Protein AF-0000000086219298 (afdb_homodimer)

Structure (mmCIF, N/CA/C/O backbone):
data_AF-0000000086219298-model_v1
#
loop_
_entity.id
_entity.type
_entity.pdbx_description
1 polymer 'Uncharacterized protein LOC107024939'
#
loop_
_atom_site.group_PDB
_atom_site.id
_atom_site.type_symbol
_atom_site.label_atom_id
_atom_site.label_alt_id
_atom_site.label_comp_id
_atom_site.label_asym_id
_atom_site.label_entity_id
_atom_site.label_seq_id
_atom_site.pdbx_PDB_ins_code
_atom_site.Cartn_x
_atom_site.Cartn_y
_atom_site.Cartn_z
_atom_site.occupancy
_atom_site.B_iso_or_equiv
_atom_site.auth_seq_id
_atom_site.auth_comp_id
_atom_site.auth_asym_id
_atom_site.auth_atom_id
_atom_site.pdbx_PDB_model_num
ATOM 1 N N . MET A 1 1 ? 6.594 -38.25 -7.852 1 28.11 1 MET A N 1
ATOM 2 C CA . MET A 1 1 ? 6.137 -36.906 -7.461 1 28.11 1 MET A CA 1
ATOM 3 C C . MET A 1 1 ? 7.289 -35.906 -7.484 1 28.11 1 MET A C 1
ATOM 5 O O . MET A 1 1 ? 8.047 -35.812 -6.52 1 28.11 1 MET A O 1
ATOM 9 N N . SER A 1 2 ? 8.055 -35.75 -8.641 1 37.94 2 SER A N 1
ATOM 10 C CA . SER A 1 2 ? 9.273 -35.062 -9.062 1 37.94 2 SER A CA 1
ATOM 11 C C . SER A 1 2 ? 9.156 -33.531 -8.852 1 37.94 2 SER A C 1
ATOM 13 O O . SER A 1 2 ? 8.219 -32.906 -9.344 1 37.94 2 SER A O 1
ATOM 15 N N . ARG A 1 3 ? 9.492 -33.031 -7.746 1 35.94 3 ARG A N 1
ATOM 16 C CA . ARG A 1 3 ? 9.703 -31.656 -7.344 1 35.94 3 ARG A CA 1
ATOM 17 C C . ARG A 1 3 ? 10.539 -30.906 -8.375 1 35.94 3 ARG A C 1
ATOM 19 O O . ARG A 1 3 ? 11.75 -31.141 -8.492 1 35.94 3 ARG A O 1
ATOM 26 N N . ASP A 1 4 ? 10.047 -30.719 -9.578 1 37 4 ASP A N 1
ATOM 27 C CA . ASP A 1 4 ? 10.75 -29.922 -10.578 1 37 4 ASP A CA 1
ATO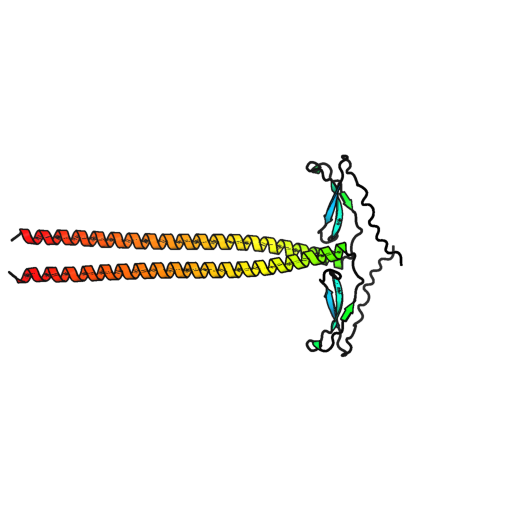M 28 C C . ASP A 1 4 ? 11.195 -28.578 -10.008 1 37 4 ASP A C 1
ATOM 30 O O . ASP A 1 4 ? 10.414 -27.641 -9.945 1 37 4 ASP A O 1
ATOM 34 N N . SER A 1 5 ? 11.734 -28.578 -8.859 1 41.41 5 SER A N 1
ATOM 35 C CA . SER A 1 5 ? 12.578 -27.438 -8.477 1 41.41 5 SER A CA 1
ATOM 36 C C . SER A 1 5 ? 13.484 -27.016 -9.617 1 41.41 5 SER A C 1
ATOM 38 O O . SER A 1 5 ? 14.656 -27.406 -9.672 1 41.41 5 SER A O 1
ATOM 40 N N . THR A 1 6 ? 13.109 -27.047 -10.844 1 38.56 6 THR A N 1
ATOM 41 C CA . THR A 1 6 ? 13.945 -26.484 -11.898 1 38.56 6 THR A CA 1
ATOM 42 C C . THR A 1 6 ? 14.469 -25.109 -11.484 1 38.56 6 THR A C 1
ATOM 44 O O . THR A 1 6 ? 13.711 -24.125 -11.453 1 38.56 6 THR A O 1
ATOM 47 N N . VAL A 1 7 ? 15.07 -24.906 -10.344 1 43.34 7 VAL A N 1
ATOM 48 C CA . VAL A 1 7 ? 16.016 -23.797 -10.406 1 43.34 7 VAL A CA 1
ATOM 49 C C . VAL A 1 7 ? 16.625 -23.703 -11.805 1 43.34 7 VAL A C 1
ATOM 51 O O . VAL A 1 7 ? 17.469 -24.516 -12.172 1 43.34 7 VAL A O 1
ATOM 54 N N . SER A 1 8 ? 15.844 -23.719 -12.859 1 46.12 8 SER A N 1
ATOM 55 C CA . SER A 1 8 ? 16.406 -23.469 -14.18 1 46.12 8 SER A CA 1
ATOM 56 C C . SER A 1 8 ? 17.625 -22.562 -14.086 1 46.12 8 SER A C 1
ATOM 58 O O . SER A 1 8 ? 17.594 -21.516 -13.422 1 46.12 8 SER A O 1
ATOM 60 N N . SER A 1 9 ? 18.766 -23.047 -13.891 1 51.84 9 SER A N 1
ATOM 61 C CA . SER A 1 9 ? 19.969 -22.297 -14.195 1 51.84 9 SER A CA 1
ATOM 62 C C . SER A 1 9 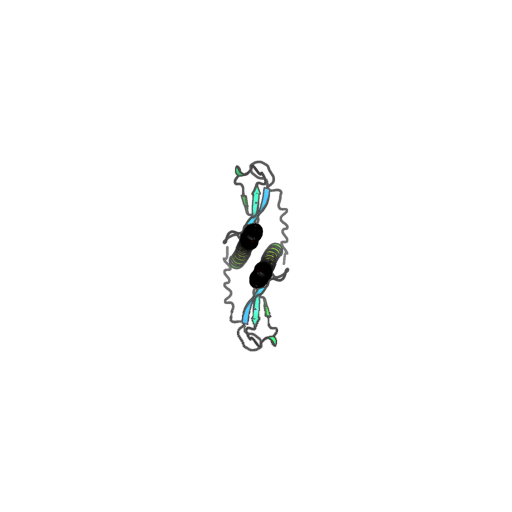? 19.672 -21.094 -15.086 1 51.84 9 SER A C 1
ATOM 64 O O . SER A 1 9 ? 19.375 -21.266 -16.281 1 51.84 9 SER A O 1
ATOM 66 N N . LEU A 1 10 ? 18.828 -20.156 -14.578 1 57.19 10 LEU A N 1
ATOM 67 C CA . LEU A 1 10 ? 18.656 -18.953 -15.367 1 57.19 10 LEU A CA 1
ATOM 68 C C . LEU A 1 10 ? 19.938 -18.594 -16.109 1 57.19 10 LEU A C 1
ATOM 70 O O . LEU A 1 10 ? 20.922 -18.172 -15.5 1 57.19 10 LEU A O 1
ATOM 74 N N . SER A 1 11 ? 20.312 -19.531 -16.953 1 61.91 11 SER A N 1
ATOM 75 C CA . SER A 1 11 ? 21.422 -19.234 -17.844 1 61.91 11 SER A CA 1
ATOM 76 C C . SER A 1 11 ? 21.484 -17.734 -18.156 1 61.91 11 SER A C 1
ATOM 78 O O . SER A 1 11 ? 20.469 -17.047 -18.125 1 61.91 11 SER A O 1
ATOM 80 N N . MET A 1 12 ? 22.672 -17.219 -18.031 1 76.81 12 MET A N 1
ATOM 81 C CA . MET A 1 12 ? 22.969 -15.828 -18.344 1 76.81 12 MET A CA 1
ATOM 82 C C . MET A 1 12 ? 22.438 -15.461 -19.719 1 76.81 12 MET A C 1
ATOM 84 O O . MET A 1 12 ? 23.125 -15.625 -20.734 1 76.81 12 MET A O 1
ATOM 88 N N . VAL A 1 13 ? 21.125 -15.227 -19.812 1 85.75 13 VAL A N 1
ATOM 89 C CA . VAL A 1 13 ? 20.531 -14.766 -21.062 1 85.75 13 VAL A CA 1
ATOM 90 C C . VAL A 1 13 ? 21.094 -13.398 -21.438 1 85.75 13 VAL A C 1
ATOM 92 O O . VAL A 1 13 ? 21.172 -12.5 -20.594 1 85.75 13 VAL A O 1
ATOM 95 N N . LYS A 1 14 ? 21.641 -13.438 -22.609 1 86.88 14 LYS A N 1
ATOM 96 C CA . LYS A 1 14 ? 22.234 -12.188 -23.062 1 86.88 14 LYS A CA 1
ATOM 97 C C . LYS A 1 14 ? 21.312 -11.469 -24.047 1 86.88 14 LYS A C 1
ATOM 99 O O . LYS A 1 14 ? 20.594 -12.109 -24.812 1 86.88 14 LYS A O 1
ATOM 104 N N . CYS A 1 15 ? 21.312 -10.125 -23.953 1 88.25 15 CYS A N 1
ATOM 105 C CA . CYS A 1 15 ? 20.656 -9.289 -24.953 1 88.25 15 CYS A CA 1
ATOM 106 C C . CYS A 1 15 ? 21.391 -9.359 -26.297 1 88.25 15 CYS A C 1
ATOM 108 O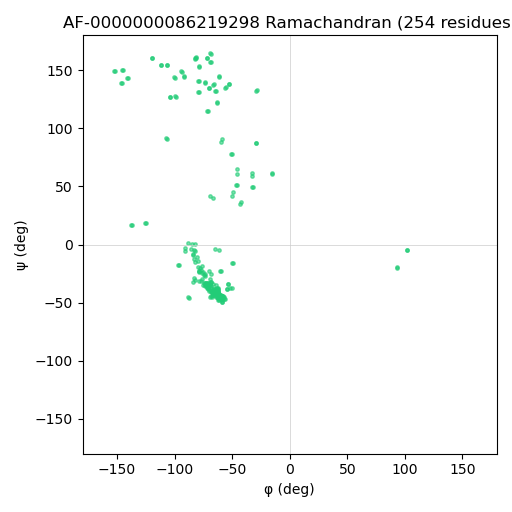 O . CYS A 1 15 ? 22.5 -9.891 -26.375 1 88.25 15 CYS A O 1
ATOM 110 N N . GLN A 1 16 ? 20.656 -8.898 -27.328 1 84.25 16 GLN A N 1
ATOM 111 C CA . GLN A 1 16 ? 21.25 -8.859 -28.656 1 84.25 16 GLN A CA 1
ATOM 112 C C . GLN A 1 16 ? 22.5 -7.973 -28.672 1 84.25 16 GLN A C 1
ATOM 114 O O . GLN A 1 16 ? 23.375 -8.148 -29.5 1 84.25 16 GLN A O 1
ATOM 119 N N . CYS A 1 17 ? 22.547 -7.105 -27.75 1 85.19 17 CYS A N 1
ATOM 120 C CA . CYS A 1 17 ? 23.688 -6.195 -27.703 1 85.19 17 CYS A CA 1
ATOM 121 C C . CYS A 1 17 ? 24.875 -6.836 -26.984 1 85.19 17 CYS A C 1
ATOM 123 O O . CYS A 1 17 ? 25.953 -6.25 -26.922 1 85.19 17 CYS A O 1
ATOM 125 N N . GLY A 1 18 ? 24.688 -7.973 -26.375 1 85.12 18 GLY A N 1
ATOM 126 C CA . GLY A 1 18 ? 25.781 -8.727 -25.766 1 85.12 18 GLY A CA 1
ATOM 127 C C . GLY A 1 18 ? 25.828 -8.57 -24.25 1 85.12 18 GLY A C 1
ATOM 128 O O . GLY A 1 18 ? 26.578 -9.266 -23.578 1 85.12 18 GLY A O 1
ATOM 129 N N . ILE A 1 19 ? 25.016 -7.785 -23.797 1 85.06 19 ILE A N 1
ATOM 130 C CA . ILE A 1 19 ? 25.016 -7.535 -22.359 1 85.06 19 ILE A CA 1
ATOM 131 C C . ILE A 1 19 ? 24.047 -8.492 -21.656 1 85.06 19 ILE A C 1
ATOM 133 O O . ILE A 1 19 ? 23 -8.844 -22.219 1 85.06 19 ILE A O 1
ATOM 137 N N . VAL A 1 20 ? 24.438 -8.883 -20.484 1 88 20 VAL A N 1
ATOM 138 C CA . VAL A 1 20 ? 23.641 -9.812 -19.703 1 88 20 VAL A CA 1
ATOM 139 C C . VAL A 1 20 ? 22.312 -9.148 -19.312 1 88 20 VAL A C 1
ATOM 141 O O . VAL A 1 20 ? 22.297 -7.98 -18.922 1 88 20 VAL A O 1
ATOM 144 N N . THR A 1 21 ? 21.266 -9.898 -19.406 1 90.06 21 THR A N 1
ATOM 145 C CA . THR A 1 21 ? 19.938 -9.383 -19.062 1 90.06 21 THR A CA 1
ATOM 146 C C . THR A 1 21 ? 19.703 -9.453 -17.562 1 90.06 21 THR A C 1
ATOM 148 O O . THR A 1 21 ? 20.438 -10.117 -16.828 1 90.06 21 THR A O 1
ATOM 151 N N . ARG A 1 22 ? 18.75 -8.672 -17.125 1 91.38 22 ARG A N 1
ATOM 152 C CA . ARG A 1 22 ? 18.25 -8.727 -15.758 1 91.38 22 ARG A CA 1
ATOM 153 C C . ARG A 1 22 ? 16.812 -9.266 -15.727 1 91.38 22 ARG A C 1
ATOM 155 O O . ARG A 1 22 ? 16.094 -9.203 -16.719 1 91.38 22 ARG A O 1
ATOM 162 N N . ILE A 1 23 ? 16.484 -9.859 -14.539 1 93.38 23 ILE A N 1
ATOM 163 C CA . ILE A 1 23 ? 15.156 -10.422 -14.383 1 93.38 23 ILE A CA 1
ATOM 164 C C . ILE A 1 23 ? 14.266 -9.43 -13.625 1 93.38 23 ILE A C 1
ATOM 166 O O . ILE A 1 23 ? 14.656 -8.922 -12.57 1 93.38 23 ILE A O 1
ATOM 170 N N . PHE A 1 24 ? 13.094 -9.156 -14.273 1 94.69 24 PHE A N 1
ATOM 171 C CA . PHE A 1 24 ? 12.094 -8.281 -13.664 1 94.69 24 PHE A CA 1
ATOM 172 C C . PHE A 1 24 ? 10.781 -9.023 -13.469 1 94.69 24 PHE A C 1
ATOM 174 O O . PHE A 1 24 ? 10.57 -10.102 -14.031 1 94.69 24 PHE A O 1
ATOM 181 N N . THR A 1 25 ? 10.008 -8.398 -12.547 1 97.75 25 THR A N 1
ATOM 182 C CA . THR A 1 25 ? 8.664 -8.914 -12.336 1 97.75 25 THR A CA 1
ATOM 183 C C . THR A 1 25 ? 7.629 -8.008 -13 1 97.75 25 THR A C 1
ATOM 185 O O . THR A 1 25 ? 7.668 -6.785 -12.844 1 97.75 25 THR A O 1
ATOM 188 N N . ALA A 1 26 ? 6.785 -8.555 -13.805 1 98.12 26 ALA A N 1
ATOM 189 C CA . ALA A 1 26 ? 5.703 -7.801 -14.438 1 98.12 26 ALA A CA 1
ATOM 190 C C . ALA A 1 26 ? 4.543 -7.59 -13.461 1 98.12 26 ALA A C 1
ATOM 192 O O . ALA A 1 26 ? 4.293 -8.43 -12.594 1 98.12 26 ALA A O 1
ATOM 193 N N . PHE A 1 27 ? 3.744 -6.457 -13.695 1 98.5 27 PHE A N 1
ATOM 194 C CA . PHE A 1 27 ? 2.617 -6.176 -12.812 1 98.5 27 PHE A CA 1
ATOM 195 C C . PHE A 1 27 ? 1.401 -5.73 -13.617 1 98.5 27 PHE A C 1
ATOM 197 O O . PHE A 1 27 ? 0.462 -5.156 -13.062 1 98.5 27 PHE A O 1
ATOM 204 N N . THR A 1 28 ? 1.43 -5.992 -14.93 1 97.69 28 THR A N 1
ATOM 205 C CA . THR A 1 28 ? 0.24 -5.723 -15.734 1 97.69 28 THR A CA 1
ATOM 206 C C . THR A 1 28 ? -0.889 -6.684 -15.367 1 97.69 28 THR A C 1
ATOM 208 O O . THR A 1 28 ? -0.642 -7.762 -14.82 1 97.69 28 THR A O 1
ATOM 211 N N . PRO A 1 29 ? -2.109 -6.359 -15.609 1 96.31 29 PRO A N 1
ATOM 212 C CA . PRO A 1 29 ? -3.258 -7.152 -15.156 1 96.31 29 PRO A CA 1
ATOM 213 C C . PRO A 1 29 ? -3.162 -8.617 -15.578 1 96.31 29 PRO A C 1
ATOM 215 O O . PRO A 1 29 ? -3.473 -9.508 -14.789 1 96.31 29 PRO A O 1
ATOM 218 N N . THR A 1 30 ? -2.604 -8.906 -16.719 1 95.88 30 THR A N 1
ATOM 219 C CA . THR A 1 30 ? -2.619 -10.258 -17.25 1 95.88 30 THR A CA 1
ATOM 220 C C . THR A 1 30 ? -1.323 -10.992 -16.906 1 95.88 30 THR A C 1
ATOM 222 O O . THR A 1 30 ? -1.274 -12.227 -16.938 1 95.88 30 THR A O 1
ATOM 225 N N . ASN A 1 31 ? -0.286 -10.227 -16.531 1 97.94 31 ASN A N 1
ATOM 226 C CA . ASN A 1 31 ? 1.017 -10.867 -16.375 1 97.94 31 ASN A CA 1
ATOM 227 C C . ASN A 1 31 ? 1.608 -10.609 -15 1 97.94 31 ASN A C 1
ATOM 229 O O . ASN A 1 31 ? 2.805 -10.812 -14.781 1 97.94 31 ASN A O 1
ATOM 233 N N . ALA A 1 32 ? 0.811 -10.227 -14.086 1 98.69 32 ALA A N 1
ATOM 234 C CA . ALA A 1 32 ? 1.336 -9.844 -12.781 1 98.69 32 ALA A CA 1
ATOM 235 C C . ALA A 1 32 ? 1.991 -11.039 -12.086 1 98.69 32 ALA A C 1
ATOM 237 O O . ALA A 1 32 ? 1.41 -12.125 -12.016 1 98.69 32 ALA A O 1
ATOM 238 N N . GLY A 1 33 ? 3.146 -10.742 -11.609 1 98.25 33 GLY A N 1
ATOM 239 C CA . GLY A 1 33 ? 3.904 -11.766 -10.906 1 98.25 33 GLY A CA 1
ATOM 240 C C . GLY A 1 33 ? 4.867 -12.516 -11.805 1 98.25 33 GLY A C 1
ATOM 241 O O . GLY A 1 33 ? 5.777 -13.195 -11.328 1 98.25 33 GLY A O 1
ATOM 242 N N . ARG A 1 34 ? 4.668 -12.492 -13.109 1 97.5 34 ARG A N 1
ATOM 243 C CA . ARG A 1 34 ? 5.512 -13.195 -14.062 1 97.5 34 ARG A CA 1
ATOM 244 C C . ARG A 1 34 ? 6.863 -12.508 -14.219 1 97.5 34 ARG A C 1
ATOM 246 O O . ARG A 1 34 ? 6.934 -11.281 -14.297 1 97.5 34 ARG A O 1
ATOM 253 N N . ARG A 1 35 ? 7.863 -13.375 -14.297 1 96.81 35 ARG A N 1
ATOM 254 C CA . ARG A 1 35 ? 9.195 -12.812 -14.477 1 96.81 35 ARG A CA 1
ATOM 255 C C . ARG A 1 35 ? 9.57 -12.75 -15.953 1 96.81 35 ARG A C 1
ATOM 257 O O . ARG A 1 35 ? 9.117 -13.578 -16.75 1 96.81 35 ARG A O 1
ATOM 264 N N . PHE A 1 36 ? 10.383 -11.719 -16.266 1 95.5 36 PHE A N 1
ATOM 265 C CA . PHE A 1 36 ? 10.891 -11.586 -17.625 1 95.5 36 PHE A CA 1
ATOM 266 C C . PHE A 1 36 ? 12.312 -11.023 -17.625 1 95.5 36 PHE A C 1
ATOM 268 O O . PHE A 1 36 ? 12.703 -10.32 -16.688 1 95.5 36 PHE A O 1
ATOM 275 N N . TYR A 1 37 ? 13.078 -11.383 -18.594 1 93.44 37 TYR A N 1
ATOM 276 C CA . TYR A 1 37 ? 14.398 -10.805 -18.844 1 93.44 37 TYR A CA 1
ATOM 277 C C . TYR A 1 37 ? 14.273 -9.453 -19.547 1 93.44 37 TYR A C 1
ATOM 279 O O . TYR A 1 37 ? 13.438 -9.281 -20.438 1 93.44 37 TYR A O 1
ATOM 287 N N . LYS A 1 38 ? 15.133 -8.594 -19.094 1 91.31 38 LYS A N 1
ATOM 288 C CA . LYS A 1 38 ? 15.266 -7.32 -19.797 1 91.31 38 LYS A CA 1
ATOM 289 C C . LYS A 1 38 ? 16.719 -6.883 -19.859 1 91.31 38 LYS A C 1
ATOM 291 O O . LYS A 1 38 ? 17.5 -7.152 -18.938 1 91.31 38 LYS A O 1
ATOM 296 N N . CYS A 1 39 ? 16.953 -6.305 -20.984 1 88.38 39 CYS A N 1
ATOM 297 C CA . CYS A 1 39 ? 18.312 -5.797 -21.156 1 88.38 39 CYS A CA 1
ATOM 298 C C . CYS A 1 39 ? 18.688 -4.84 -20.031 1 88.38 39 CYS A C 1
ATOM 300 O O . CYS A 1 39 ? 17.906 -3.971 -19.656 1 88.38 39 CYS A O 1
ATOM 302 N N . ALA A 1 40 ? 19.953 -5.066 -19.516 1 81.25 40 ALA A N 1
ATOM 303 C CA . ALA A 1 40 ? 20.406 -4.297 -18.375 1 81.25 40 ALA A CA 1
ATOM 304 C C . ALA A 1 40 ? 21.125 -3.023 -18.812 1 81.25 40 ALA A C 1
ATOM 306 O O . ALA A 1 40 ? 21.547 -2.213 -17.969 1 81.25 40 ALA A O 1
ATOM 307 N N . ASN A 1 41 ? 21.266 -2.879 -20.016 1 78.19 41 ASN A N 1
ATOM 308 C CA . ASN A 1 41 ? 22.016 -1.725 -20.516 1 78.19 41 ASN A CA 1
ATOM 309 C C . ASN A 1 41 ? 21.219 -0.431 -20.328 1 78.19 41 ASN A C 1
ATOM 311 O O . ASN A 1 41 ? 20.109 -0.295 -20.844 1 78.19 41 ASN A O 1
ATOM 315 N N . PRO A 1 42 ? 21.75 0.453 -19.469 1 73.75 42 PRO A N 1
ATOM 316 C CA . PRO A 1 42 ? 21.031 1.718 -19.328 1 73.75 42 PRO A CA 1
ATOM 317 C C . PRO A 1 42 ? 20.719 2.389 -20.656 1 73.75 42 PRO A C 1
ATOM 319 O O . PRO A 1 42 ? 19.734 3.104 -20.797 1 73.75 42 PRO A O 1
ATOM 322 N N . ASN A 1 43 ? 21.578 2.301 -21.516 1 69.38 43 ASN A N 1
ATOM 323 C CA . ASN A 1 43 ? 21.375 2.803 -22.875 1 69.38 43 ASN A CA 1
ATOM 324 C C . ASN A 1 43 ? 20.609 1.798 -23.734 1 69.38 43 ASN A C 1
ATOM 326 O O . ASN A 1 43 ? 20.453 2.004 -24.938 1 69.38 43 ASN A O 1
ATOM 330 N N . GLY A 1 44 ? 20.375 0.687 -23.188 1 58.91 44 GLY A N 1
ATOM 331 C CA . GLY A 1 44 ? 19.719 -0.434 -23.859 1 58.91 44 GLY A CA 1
ATOM 332 C C . GLY A 1 44 ? 18.312 -0.125 -24.312 1 58.91 44 GLY A C 1
ATOM 333 O O . GLY A 1 44 ? 17.641 -0.978 -24.891 1 58.91 44 GLY A O 1
ATOM 334 N N . TYR A 1 45 ? 17.953 1.088 -23.906 1 64.06 45 TYR A N 1
ATOM 335 C CA . TYR A 1 45 ? 16.641 1.476 -24.422 1 64.06 45 TYR A CA 1
ATOM 336 C C . TYR A 1 45 ? 16.547 1.267 -25.922 1 64.06 45 TYR A C 1
ATOM 338 O O . TYR A 1 45 ? 15.461 1.016 -26.453 1 64.06 45 TYR A O 1
ATOM 346 N N . LYS A 1 46 ? 17.75 1.129 -26.406 1 69.38 46 LYS A N 1
ATOM 347 C CA . LYS A 1 46 ? 17.75 0.921 -27.844 1 69.38 46 LYS A CA 1
ATOM 348 C C . LYS A 1 46 ? 17.406 -0.524 -28.188 1 69.38 46 LYS A C 1
ATOM 350 O O . LYS A 1 46 ? 16.922 -0.804 -29.297 1 69.38 46 LYS A O 1
ATOM 355 N N . PHE A 1 47 ? 17.672 -1.379 -27.203 1 77.81 47 PHE A N 1
ATOM 356 C CA . PHE A 1 47 ? 17.344 -2.773 -27.469 1 77.81 47 PHE A CA 1
ATOM 357 C C . PHE A 1 47 ? 16.094 -3.197 -26.688 1 77.81 47 PHE A C 1
ATOM 359 O O . PHE A 1 47 ? 15.992 -2.922 -25.5 1 77.81 47 PHE A O 1
ATOM 366 N N . ALA A 1 48 ? 15.039 -3.092 -27.141 1 81 48 ALA A N 1
ATOM 367 C CA . ALA A 1 48 ? 13.75 -3.465 -26.562 1 81 48 ALA A CA 1
ATOM 368 C C . ALA A 1 48 ? 13.641 -4.98 -26.406 1 81 48 ALA A C 1
ATOM 370 O O . ALA A 1 48 ? 12.602 -5.57 -26.703 1 81 48 ALA A O 1
ATOM 371 N N . TYR A 1 49 ? 14.898 -5.523 -25.953 1 88.38 49 TYR A N 1
ATOM 372 C CA . TYR A 1 49 ? 14.867 -6.973 -25.797 1 88.38 49 TYR A CA 1
ATOM 373 C C . TYR A 1 49 ? 14.188 -7.363 -24.484 1 88.38 49 TYR A C 1
ATOM 375 O O . TYR A 1 49 ? 14.508 -6.824 -23.422 1 88.38 49 TYR A O 1
ATOM 383 N N . TRP A 1 50 ? 13.289 -8.258 -24.578 1 90.06 50 TRP A N 1
ATOM 384 C CA . TRP A 1 50 ? 12.719 -8.883 -23.391 1 90.06 50 TRP A CA 1
ATOM 385 C C . TRP A 1 50 ? 12.234 -10.297 -23.688 1 90.06 50 TRP A C 1
ATOM 387 O O . TRP A 1 50 ? 11.93 -10.617 -24.844 1 90.06 50 TRP A O 1
ATOM 397 N N . LYS A 1 51 ? 12.312 -11.117 -22.672 1 92.94 51 LYS A N 1
ATOM 398 C CA . LYS A 1 51 ? 11.836 -12.492 -22.797 1 92.94 51 LYS A CA 1
ATOM 399 C C . LYS A 1 51 ? 11.242 -12.992 -21.484 1 92.94 51 LYS A C 1
ATOM 401 O O . LYS A 1 51 ? 11.805 -12.758 -20.422 1 92.94 51 LYS A O 1
ATOM 406 N N . TRP A 1 52 ? 10.125 -13.711 -21.672 1 95.12 52 TRP A N 1
ATOM 407 C CA . TRP A 1 52 ? 9.492 -14.234 -20.469 1 95.12 52 TRP A CA 1
ATOM 408 C C . TRP A 1 52 ? 10.344 -15.336 -19.844 1 95.12 52 TRP A C 1
ATOM 410 O O . TRP A 1 52 ? 10.883 -16.188 -20.562 1 95.12 52 TRP A O 1
ATOM 420 N N . VAL A 1 53 ? 10.453 -15.203 -18.547 1 94.62 53 VAL A N 1
ATOM 421 C CA . VAL A 1 53 ? 11.086 -16.266 -17.781 1 94.62 53 VAL A CA 1
ATOM 422 C C . VAL A 1 53 ? 10.039 -17.297 -17.375 1 94.62 53 VAL A C 1
ATOM 424 O O . VAL A 1 53 ? 10.258 -18.5 -17.531 1 94.62 53 VAL A O 1
ATOM 427 N N . ASP A 1 54 ? 8.93 -16.812 -16.906 1 96 54 ASP A N 1
ATOM 428 C CA . ASP A 1 54 ? 7.902 -17.688 -16.328 1 96 54 ASP A CA 1
ATOM 429 C C . ASP A 1 54 ? 6.703 -17.812 -17.266 1 96 54 ASP A C 1
ATOM 431 O O . ASP A 1 54 ? 6.422 -16.922 -18.062 1 96 54 ASP A O 1
ATOM 435 N N . ASP A 1 55 ? 6.004 -18.969 -17.078 1 95.81 55 ASP A N 1
ATOM 436 C CA . ASP A 1 55 ? 4.68 -19.109 -17.688 1 95.81 55 ASP A CA 1
ATOM 437 C C . ASP A 1 55 ? 3.656 -18.219 -16.969 1 95.81 55 ASP A C 1
ATOM 439 O O . ASP A 1 55 ? 3.898 -17.766 -15.859 1 95.81 55 ASP A O 1
ATOM 443 N N . PRO A 1 56 ? 2.543 -17.969 -17.688 1 96.5 56 PRO A N 1
ATOM 444 C CA . PRO A 1 56 ? 1.498 -17.172 -17.031 1 96.5 56 PRO A CA 1
ATOM 445 C C . PRO A 1 56 ? 0.954 -17.844 -15.773 1 96.5 56 PRO A C 1
ATOM 447 O O . PRO A 1 56 ? 0.848 -19.062 -15.711 1 96.5 56 PRO A O 1
ATOM 450 N N . LEU A 1 57 ? 0.667 -17.078 -14.875 1 96.75 57 LEU A N 1
ATOM 451 C CA . LEU A 1 57 ? -0.006 -17.547 -13.672 1 96.75 57 LEU A CA 1
ATOM 452 C C . LEU A 1 57 ? -1.51 -17.672 -13.898 1 96.75 57 LEU A C 1
ATOM 454 O O . LEU A 1 57 ? -2.033 -17.156 -14.891 1 96.75 57 LEU A O 1
ATOM 458 N N . HIS A 1 58 ? -2.115 -18.469 -13.008 1 96.12 58 HIS A N 1
ATOM 459 C CA . HIS A 1 58 ? -3.574 -18.469 -13.031 1 96.12 58 HIS A CA 1
ATOM 460 C C . HIS A 1 58 ? -4.121 -17.047 -12.922 1 96.12 58 HIS A C 1
ATOM 462 O O . HIS A 1 58 ? -3.625 -16.25 -12.133 1 96.12 58 HIS A O 1
ATOM 468 N N . PRO A 1 59 ? -5.148 -16.719 -13.711 1 97.06 59 PRO A N 1
ATOM 469 C CA . PRO A 1 59 ? -5.668 -15.352 -13.75 1 97.06 59 PRO A CA 1
ATOM 470 C C . PRO A 1 59 ? -6.059 -14.828 -12.375 1 97.06 59 PRO A C 1
ATOM 472 O O . PRO A 1 59 ? -5.852 -13.648 -12.078 1 97.06 59 PRO A O 1
ATOM 475 N N . ARG A 1 60 ? -6.617 -15.688 -11.586 1 96.88 60 ARG A N 1
ATOM 476 C CA . ARG A 1 60 ? -7.016 -15.258 -10.25 1 96.88 60 ARG A CA 1
ATOM 477 C C . ARG A 1 60 ? -5.816 -14.758 -9.453 1 96.88 60 ARG A C 1
ATOM 479 O O . ARG A 1 60 ? -5.91 -13.758 -8.734 1 96.88 60 ARG A O 1
ATOM 486 N N . VAL A 1 61 ? -4.805 -15.484 -9.523 1 97.88 61 VAL A N 1
ATOM 487 C CA . VAL A 1 61 ? -3.592 -15.141 -8.781 1 97.88 61 VAL A CA 1
ATOM 488 C C . VAL A 1 61 ? -2.963 -13.883 -9.375 1 97.88 61 VAL A C 1
ATOM 490 O O . VAL A 1 61 ? -2.564 -12.977 -8.641 1 97.88 61 VAL A O 1
ATOM 493 N N . ALA A 1 62 ? -2.883 -13.812 -10.68 1 98.12 62 ALA A N 1
ATOM 494 C CA . ALA A 1 62 ? -2.348 -12.633 -11.344 1 98.12 62 ALA A CA 1
ATOM 495 C C . ALA A 1 62 ? -3.139 -11.383 -10.969 1 98.12 62 ALA A C 1
ATOM 497 O O . ALA A 1 62 ? -2.559 -10.328 -10.688 1 98.12 62 ALA A O 1
ATOM 498 N N . ASN A 1 63 ? -4.438 -11.508 -10.977 1 98.31 63 ASN A N 1
ATOM 499 C CA . ASN A 1 63 ? -5.289 -10.383 -10.609 1 98.31 63 ASN A CA 1
ATOM 500 C C . ASN A 1 63 ? -5.055 -9.953 -9.164 1 98.31 63 ASN A C 1
ATOM 502 O O . ASN A 1 63 ? -5.043 -8.758 -8.859 1 98.31 63 ASN A O 1
ATOM 506 N N . LEU A 1 64 ? -4.914 -10.914 -8.344 1 98.56 64 LEU A N 1
ATOM 507 C CA . LEU A 1 64 ? -4.629 -10.609 -6.941 1 98.56 64 LEU A CA 1
ATOM 508 C C . LEU A 1 64 ? -3.338 -9.812 -6.809 1 98.56 64 LEU A C 1
ATOM 510 O O . LEU A 1 64 ? -3.301 -8.797 -6.113 1 98.56 64 LEU A O 1
ATOM 514 N N . ILE A 1 65 ? -2.33 -10.266 -7.414 1 98.81 65 ILE A N 1
ATOM 515 C CA . ILE A 1 65 ? -1.038 -9.594 -7.359 1 98.81 65 ILE A CA 1
ATOM 516 C C . ILE A 1 65 ? -1.167 -8.188 -7.938 1 98.81 65 ILE A C 1
ATOM 518 O O . ILE A 1 65 ? -0.669 -7.219 -7.355 1 98.81 65 ILE A O 1
ATOM 522 N N . HIS A 1 66 ? -1.829 -8.109 -9.023 1 98.81 66 HIS A N 1
ATOM 523 C CA . HIS A 1 66 ? -2.014 -6.809 -9.656 1 98.81 66 HIS A CA 1
ATOM 524 C C . HIS A 1 66 ? -2.721 -5.84 -8.719 1 98.81 66 HIS A C 1
ATOM 526 O O . HIS A 1 66 ? -2.291 -4.691 -8.562 1 98.81 66 HIS A O 1
ATOM 532 N N . ASN A 1 67 ? -3.746 -6.246 -8.117 1 98.69 67 ASN A N 1
ATOM 533 C CA . ASN A 1 67 ? -4.539 -5.379 -7.254 1 98.69 67 ASN A CA 1
ATOM 534 C C . ASN A 1 67 ? -3.752 -4.945 -6.02 1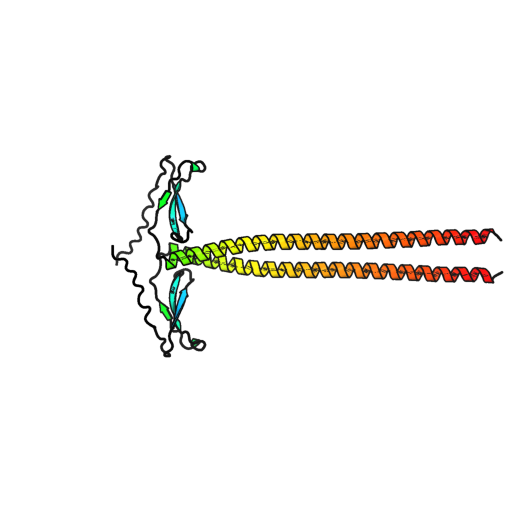 98.69 67 ASN A C 1
ATOM 536 O O . ASN A 1 67 ? -3.861 -3.799 -5.578 1 98.69 67 ASN A O 1
ATOM 540 N N . LEU A 1 68 ? -3.033 -5.863 -5.496 1 98.75 68 LEU A N 1
ATOM 541 C CA . LEU A 1 68 ? -2.203 -5.52 -4.348 1 98.75 68 LEU A CA 1
ATOM 542 C C . LEU A 1 68 ? -1.165 -4.469 -4.719 1 98.75 68 LEU A C 1
ATOM 544 O O . LEU A 1 68 ? -0.939 -3.52 -3.967 1 98.75 68 LEU A O 1
ATOM 548 N N . LYS A 1 69 ? -0.59 -4.68 -5.836 1 98.75 69 LYS A N 1
ATOM 549 C CA . LYS A 1 69 ? 0.404 -3.725 -6.316 1 98.75 69 LYS A CA 1
ATOM 550 C C . LYS A 1 69 ? -0.228 -2.359 -6.574 1 98.75 69 LYS A C 1
ATOM 552 O O . LYS A 1 69 ? 0.351 -1.327 -6.23 1 98.75 69 LYS A O 1
ATOM 557 N N . LYS A 1 70 ? -1.301 -2.4 -7.188 1 98.56 70 LYS A N 1
ATOM 558 C CA . LYS A 1 70 ? -2.012 -1.154 -7.461 1 98.56 70 LYS A CA 1
ATOM 559 C C . LYS A 1 70 ? -2.373 -0.432 -6.168 1 98.56 70 LYS A C 1
ATOM 561 O O . LYS A 1 70 ? -2.201 0.784 -6.059 1 98.56 70 LYS A O 1
ATOM 566 N N . GLU A 1 71 ? -2.881 -1.124 -5.273 1 98.38 71 GLU A N 1
ATOM 567 C CA . GLU A 1 71 ? -3.219 -0.541 -3.979 1 98.38 71 GLU A CA 1
ATOM 568 C C . GLU A 1 71 ? -1.987 0.052 -3.301 1 98.38 71 GLU A C 1
ATOM 570 O O . GLU A 1 71 ? -2.051 1.142 -2.729 1 98.38 71 GLU A O 1
ATOM 575 N N . ASN A 1 72 ? -0.974 -0.743 -3.398 1 98.12 72 ASN A N 1
ATOM 576 C CA . ASN A 1 72 ? 0.282 -0.238 -2.855 1 98.12 72 ASN A CA 1
ATOM 577 C C . ASN A 1 72 ? 0.669 1.096 -3.486 1 98.12 72 ASN A C 1
ATOM 579 O O . ASN A 1 72 ? 1.01 2.047 -2.781 1 98.12 72 ASN A O 1
ATOM 583 N N . ASP A 1 73 ? 0.586 1.168 -4.746 1 97.94 73 ASP A N 1
ATOM 584 C CA . ASP A 1 73 ? 0.938 2.395 -5.457 1 97.94 73 ASP A CA 1
ATOM 585 C C . ASP A 1 73 ? 0.026 3.547 -5.043 1 97.94 73 ASP A C 1
ATOM 587 O O . ASP A 1 73 ? 0.489 4.672 -4.852 1 97.94 73 ASP A O 1
ATOM 591 N N . ASN A 1 74 ? -1.211 3.285 -4.906 1 98.19 74 ASN A N 1
ATOM 592 C CA . ASN A 1 74 ? -2.174 4.301 -4.492 1 98.19 74 ASN A CA 1
ATOM 593 C C . ASN A 1 74 ? -1.87 4.824 -3.092 1 98.19 74 ASN A C 1
ATOM 595 O O . ASN A 1 74 ? -1.916 6.031 -2.85 1 98.19 74 ASN A O 1
ATOM 599 N N . LEU A 1 75 ? -1.562 3.947 -2.268 1 97.75 75 LEU A N 1
ATOM 600 C CA . LEU A 1 75 ? -1.276 4.32 -0.886 1 97.75 75 LEU A CA 1
ATOM 601 C C . LEU A 1 75 ? -0.005 5.156 -0.8 1 97.75 75 LEU A C 1
ATOM 603 O O . LEU A 1 75 ? 0.072 6.098 -0.006 1 97.75 75 LEU A O 1
ATOM 607 N N . HIS A 1 76 ? 0.945 4.805 -1.598 1 97.62 76 HIS A N 1
ATOM 608 C CA . HIS A 1 76 ? 2.152 5.617 -1.642 1 97.62 76 HIS A CA 1
ATOM 609 C C . HIS A 1 76 ? 1.839 7.047 -2.08 1 97.62 76 HIS A C 1
ATOM 611 O O . HIS A 1 76 ? 2.363 8.008 -1.511 1 97.62 76 HIS A O 1
ATOM 617 N N . ARG A 1 77 ? 1.042 7.191 -3.072 1 97.62 77 ARG A N 1
ATOM 618 C CA . ARG A 1 77 ? 0.647 8.516 -3.537 1 97.62 77 ARG A CA 1
ATOM 619 C C . ARG A 1 77 ? -0.1 9.281 -2.449 1 97.62 77 ARG A C 1
ATOM 621 O O . ARG A 1 77 ? 0.152 10.469 -2.23 1 97.62 77 ARG A O 1
ATOM 628 N N . GLU A 1 78 ? -0.979 8.578 -1.803 1 96.31 78 GLU A N 1
ATOM 629 C CA . GLU A 1 78 ? -1.751 9.188 -0.726 1 96.31 78 GLU A CA 1
ATOM 630 C C . GLU A 1 78 ? -0.842 9.656 0.406 1 96.31 78 GLU A C 1
ATOM 632 O O . GLU A 1 78 ? -1.03 10.75 0.948 1 96.31 78 GLU A O 1
ATOM 637 N N . ASN A 1 79 ? 0.046 8.789 0.678 1 95.38 79 ASN A N 1
ATOM 638 C CA . ASN A 1 79 ? 0.989 9.148 1.733 1 95.38 79 ASN A CA 1
ATOM 639 C C . ASN A 1 79 ? 1.777 10.406 1.381 1 95.38 79 ASN A C 1
ATOM 641 O O . ASN A 1 79 ? 1.952 11.289 2.221 1 95.38 79 ASN A O 1
ATOM 645 N N . LYS A 1 80 ? 2.201 10.445 0.211 1 95.81 80 LYS A N 1
ATOM 646 C CA . LYS A 1 80 ? 2.938 11.625 -0.235 1 95.81 80 LYS A CA 1
ATOM 647 C C . LYS A 1 80 ? 2.059 12.875 -0.198 1 95.81 80 LYS A C 1
ATOM 649 O O . LYS A 1 80 ? 2.51 13.945 0.208 1 95.81 80 LYS A O 1
ATOM 654 N N . PHE A 1 81 ? 0.868 12.734 -0.602 1 96.75 81 PHE A N 1
ATOM 655 C CA . PHE A 1 81 ? -0.099 13.828 -0.582 1 96.75 81 PHE A CA 1
ATOM 656 C C . PHE A 1 81 ? -0.312 14.336 0.839 1 96.75 81 PHE A C 1
ATOM 658 O O . PHE A 1 81 ? -0.278 15.547 1.084 1 96.75 81 PHE A O 1
ATOM 665 N N . LEU A 1 82 ? -0.483 13.461 1.777 1 93.19 82 LEU A N 1
ATOM 666 C CA . LEU A 1 82 ? -0.719 13.82 3.172 1 93.19 82 LEU A CA 1
ATOM 667 C C . LEU A 1 82 ? 0.489 14.539 3.76 1 93.19 82 LEU A C 1
ATOM 669 O O . LEU A 1 82 ? 0.336 15.5 4.52 1 93.19 82 LEU A O 1
ATOM 673 N N . GLU A 1 83 ? 1.584 14.07 3.422 1 93.5 83 GLU A N 1
ATOM 674 C CA . GLU A 1 83 ? 2.795 14.734 3.893 1 93.5 83 GLU A CA 1
ATOM 675 C C . GLU A 1 83 ? 2.848 16.188 3.416 1 93.5 83 GLU A C 1
ATOM 677 O O . GLU A 1 83 ? 3.172 17.094 4.191 1 93.5 83 GLU A O 1
ATOM 682 N N . THR A 1 84 ? 2.586 16.391 2.172 1 95.69 84 THR A N 1
ATOM 683 C CA . THR A 1 84 ? 2.584 17.734 1.607 1 95.69 84 THR A CA 1
ATOM 684 C C . THR A 1 84 ? 1.518 18.609 2.273 1 95.69 84 THR A C 1
ATOM 686 O O . THR A 1 84 ? 1.773 19.766 2.615 1 95.69 84 THR A O 1
ATOM 689 N N . LYS A 1 85 ? 0.343 18.109 2.428 1 93.19 85 LYS A N 1
ATOM 690 C CA . LYS A 1 85 ? -0.759 18.828 3.055 1 93.19 85 LYS A CA 1
ATOM 691 C C . LYS A 1 85 ? -0.403 19.25 4.477 1 93.19 85 LYS A C 1
ATOM 693 O O . LYS A 1 85 ? -0.726 20.359 4.902 1 93.19 85 LYS A O 1
ATOM 698 N N . MET A 1 86 ? 0.155 18.297 5.129 1 89.69 86 MET A N 1
ATOM 699 C CA . MET A 1 86 ? 0.572 18.609 6.496 1 89.69 86 MET A CA 1
ATOM 700 C C . MET A 1 86 ? 1.563 19.766 6.52 1 89.69 86 MET A C 1
ATOM 702 O O . MET A 1 86 ? 1.456 20.656 7.359 1 89.69 86 MET A O 1
ATOM 706 N N . ALA A 1 87 ? 2.492 19.766 5.664 1 89.94 87 ALA A N 1
ATOM 707 C CA . ALA A 1 87 ? 3.475 20.844 5.574 1 89.94 87 ALA A CA 1
ATOM 708 C C . ALA A 1 87 ? 2.807 22.172 5.234 1 89.94 87 ALA A C 1
ATOM 710 O O . ALA A 1 87 ? 3.166 23.219 5.785 1 89.94 87 ALA A O 1
ATOM 711 N N . ASP A 1 88 ? 1.812 22.141 4.348 1 92.19 88 ASP A N 1
ATOM 712 C CA . ASP A 1 88 ? 1.087 23.344 3.936 1 92.19 88 ASP A CA 1
ATOM 713 C C . ASP A 1 88 ? 0.28 23.922 5.098 1 92.19 88 ASP A C 1
ATOM 715 O O . ASP A 1 88 ? 0.224 25.141 5.273 1 92.19 88 ASP A O 1
ATOM 719 N N . ILE A 1 89 ? -0.311 23.062 5.812 1 85.69 89 ILE A N 1
ATOM 720 C CA . ILE A 1 89 ? -1.111 23.5 6.953 1 85.69 89 ILE A CA 1
ATOM 721 C C . ILE A 1 89 ? -0.21 24.156 7.996 1 85.69 89 ILE A C 1
ATOM 723 O O . ILE A 1 89 ? -0.551 25.203 8.547 1 85.69 89 ILE A O 1
ATOM 727 N N . GLU A 1 90 ? 0.841 23.609 8.195 1 84.38 90 GLU A N 1
ATOM 728 C CA . GLU A 1 90 ? 1.794 24.172 9.141 1 84.38 90 GLU A CA 1
ATOM 729 C C . GLU A 1 90 ? 2.256 25.562 8.703 1 84.38 90 GLU A C 1
ATOM 731 O O . GLU A 1 90 ? 2.328 26.484 9.523 1 84.38 90 GLU A O 1
ATOM 736 N N . LYS A 1 91 ? 2.525 25.75 7.477 1 87.88 91 LYS A N 1
ATOM 737 C CA . LYS A 1 91 ? 2.979 27.031 6.941 1 87.88 91 LYS A CA 1
ATOM 738 C C . LYS A 1 91 ? 1.877 28.078 7.035 1 87.88 91 LYS A C 1
ATOM 740 O O . LYS A 1 91 ? 2.139 29.234 7.398 1 87.88 91 LYS A O 1
ATOM 745 N N . TYR A 1 92 ? 0.72 27.656 6.691 1 87 92 TYR A N 1
ATOM 746 C CA . TYR A 1 92 ? -0.424 28.562 6.734 1 87 92 TYR A CA 1
ATOM 747 C C . TYR A 1 92 ? -0.671 29.062 8.156 1 87 92 TYR A C 1
ATOM 749 O O . TYR A 1 92 ? -0.842 30.266 8.375 1 87 92 TYR A O 1
ATOM 757 N N . LEU A 1 93 ? -0.663 28.125 9.016 1 79.69 93 LEU A N 1
ATOM 758 C CA . LEU A 1 93 ? -0.911 28.484 10.406 1 79.69 93 LEU A CA 1
ATOM 759 C C . LEU A 1 93 ? 0.193 29.391 10.945 1 79.69 93 LEU A C 1
ATOM 761 O O . LEU A 1 93 ? -0.081 30.328 11.688 1 79.69 93 LEU A O 1
ATOM 765 N N . ALA A 1 94 ? 1.36 29.156 10.586 1 78.38 94 ALA A N 1
ATOM 766 C CA . ALA A 1 94 ? 2.484 30 11 1 78.38 94 ALA A CA 1
ATOM 767 C C . ALA A 1 94 ? 2.342 31.422 10.453 1 78.38 94 ALA A C 1
ATOM 769 O O . ALA A 1 94 ? 2.609 32.375 11.164 1 78.38 94 ALA A O 1
ATOM 770 N N . SER A 1 95 ? 1.867 31.578 9.297 1 84.88 95 SER A N 1
ATOM 771 C CA . SER A 1 95 ? 1.667 32.875 8.672 1 84.88 95 SER A CA 1
ATOM 772 C C . SER A 1 95 ? 0.562 33.688 9.367 1 84.88 95 SER A C 1
ATOM 774 O O . SER A 1 95 ? 0.695 34.875 9.594 1 84.88 95 SER A O 1
ATOM 776 N N . GLU A 1 96 ? -0.454 32.906 9.68 1 79.38 96 GLU A N 1
ATOM 777 C CA . GLU A 1 96 ? -1.573 33.562 10.375 1 79.38 96 GLU A CA 1
ATOM 778 C C . GLU A 1 96 ? -1.148 34.094 11.734 1 79.38 96 GLU A C 1
ATOM 780 O O . GLU A 1 96 ? -1.54 35.188 12.125 1 79.38 96 GLU A O 1
ATOM 785 N N . ILE A 1 97 ? -0.416 33.281 12.398 1 73.38 97 ILE A N 1
ATOM 786 C CA . ILE A 1 97 ? 0.087 33.688 13.703 1 73.38 97 ILE A CA 1
ATOM 787 C C . ILE A 1 97 ? 0.99 34.906 13.562 1 73.38 97 ILE A C 1
ATOM 789 O O . ILE A 1 97 ? 0.909 35.844 14.359 1 73.38 97 ILE A O 1
ATOM 793 N N . GLU A 1 98 ? 1.75 34.969 12.555 1 77.06 98 GLU A N 1
ATOM 794 C CA . GLU A 1 98 ? 2.646 36.094 12.312 1 77.06 98 GLU A CA 1
ATOM 795 C C . GLU A 1 98 ? 1.864 37.375 11.992 1 77.06 98 GLU A C 1
ATOM 797 O O . GLU A 1 98 ? 2.17 38.438 12.516 1 77.06 98 GLU A O 1
ATOM 802 N N . GLU A 1 99 ? 0.898 37.281 11.273 1 81.69 99 GLU A N 1
ATOM 803 C CA . GLU A 1 99 ? 0.078 38.438 10.891 1 81.69 99 GLU A CA 1
ATOM 804 C C . GLU A 1 99 ? -0.659 39.031 12.094 1 81.69 99 GLU A C 1
ATOM 806 O O . GLU A 1 99 ? -0.698 40.25 12.273 1 81.69 99 GLU A O 1
ATOM 811 N N . LYS A 1 100 ? -1.204 38.125 12.891 1 74.25 100 LYS A N 1
ATOM 812 C CA . LYS A 1 100 ? -1.925 38.562 14.078 1 74.25 100 LYS A CA 1
ATOM 813 C C . LYS A 1 100 ? -0.985 39.25 15.07 1 74.25 100 LYS A C 1
ATOM 815 O O . LYS A 1 100 ? -1.344 40.25 15.68 1 74.25 100 LYS A O 1
ATOM 820 N N . CYS A 1 101 ? 0.199 38.688 15.172 1 67.06 101 CYS A N 1
ATOM 821 C CA . CYS A 1 101 ? 1.21 39.312 16.031 1 67.06 101 CYS A CA 1
ATOM 822 C C . CYS A 1 101 ? 1.617 40.688 15.516 1 67.06 101 CYS A C 1
ATOM 824 O O . CYS A 1 101 ? 1.784 41.625 16.297 1 67.06 101 CYS A O 1
ATOM 826 N N . GLU A 1 102 ? 1.669 40.906 14.219 1 74.5 102 GLU A N 1
ATOM 827 C CA . GLU A 1 102 ? 2.039 42.188 13.609 1 74.5 102 GLU A CA 1
ATOM 828 C C . GLU A 1 102 ? 0.949 43.219 13.812 1 74.5 102 GLU A C 1
ATOM 830 O O . GLU A 1 102 ? 1.242 44.375 14.148 1 74.5 102 GLU A O 1
ATOM 835 N N . ARG A 1 103 ? -0.233 42.812 13.75 1 77.25 103 ARG A N 1
ATOM 836 C CA . ARG A 1 103 ? -1.36 43.719 13.93 1 77.25 103 ARG A CA 1
ATOM 837 C C . ARG A 1 103 ? -1.447 44.188 15.375 1 77.25 103 ARG A C 1
ATOM 839 O O . ARG A 1 103 ? -1.67 45.375 15.625 1 77.25 103 ARG A O 1
ATOM 846 N N . LEU A 1 104 ? -1.185 43.312 16.312 1 69.12 104 LEU A N 1
ATOM 847 C CA . LEU A 1 104 ? -1.229 43.656 17.734 1 69.12 104 LEU A CA 1
ATOM 848 C C . LEU A 1 104 ? -0.076 44.562 18.109 1 69.12 104 LEU A C 1
ATOM 850 O O . LEU A 1 104 ? -0.245 45.469 18.922 1 69.12 104 LEU A O 1
ATOM 854 N N . ASN A 1 105 ? 1.001 44.406 17.5 1 70.31 105 ASN A N 1
ATOM 855 C CA . ASN A 1 105 ? 2.148 45.281 17.719 1 70.31 105 ASN A CA 1
ATOM 856 C C . ASN A 1 105 ? 1.894 46.688 17.188 1 70.31 105 ASN A C 1
ATOM 858 O O . ASN A 1 105 ? 2.275 47.656 17.828 1 70.31 105 ASN A O 1
ATOM 862 N N . GLU A 1 106 ? 1.231 46.875 16.109 1 72.44 106 GLU A N 1
ATOM 863 C CA . GLU A 1 106 ? 0.898 48.188 15.516 1 72.44 106 GLU A CA 1
ATOM 864 C C . GLU A 1 106 ? -0.109 48.938 16.375 1 72.44 106 GLU A C 1
ATOM 866 O O . GLU A 1 106 ? 0.004 50.156 16.547 1 72.44 106 GLU A O 1
ATOM 871 N N . GLU A 1 107 ? -0.967 48.219 17 1 68.75 107 GLU A N 1
ATOM 872 C CA . GLU A 1 107 ? -2 48.812 17.828 1 68.75 107 GLU A CA 1
ATOM 873 C C . GLU A 1 107 ? -1.418 49.344 19.125 1 68.75 107 GLU A C 1
ATOM 875 O O . GLU A 1 107 ? -1.804 50.406 19.594 1 68.75 107 GLU A O 1
ATOM 880 N N . VAL A 1 108 ? -0.468 48.719 19.641 1 63.12 108 VAL A N 1
ATOM 881 C CA . VAL A 1 108 ? 0.19 49.094 20.875 1 63.12 108 VAL A CA 1
ATOM 882 C C . VAL A 1 108 ? 1.069 50.344 20.625 1 63.12 108 VAL A C 1
ATOM 884 O O . VAL A 1 108 ? 1.117 51.25 21.453 1 63.12 108 VAL A O 1
ATOM 887 N N . VAL A 1 109 ? 1.655 50.469 19.5 1 62.12 109 VAL A N 1
ATOM 888 C CA . VAL A 1 109 ? 2.514 51.594 19.156 1 62.12 109 VAL A CA 1
ATOM 889 C C . VAL A 1 109 ? 1.663 52.875 18.969 1 62.12 109 VAL A C 1
ATOM 891 O O . VAL A 1 109 ? 2.023 53.938 19.422 1 62.12 109 VAL A O 1
ATOM 894 N N . ILE A 1 110 ? 0.483 52.688 18.438 1 62.97 110 ILE A N 1
ATOM 895 C CA . ILE A 1 110 ? -0.409 53.812 18.188 1 62.97 110 ILE A CA 1
ATOM 896 C C . ILE A 1 110 ? -0.969 54.344 19.5 1 62.97 110 ILE A C 1
ATOM 898 O O . ILE A 1 110 ? -1.042 55.562 19.719 1 62.97 110 ILE A O 1
ATOM 902 N N . ASP A 1 111 ? -1.239 53.531 20.391 1 60.44 111 ASP A N 1
ATOM 903 C CA . ASP A 1 111 ? -1.776 53.938 21.688 1 60.44 111 ASP A CA 1
ATOM 904 C C . ASP A 1 111 ? -0.71 54.656 22.531 1 60.44 111 ASP A C 1
ATOM 906 O O . ASP A 1 111 ? -0.994 55.656 23.188 1 60.44 111 ASP A O 1
ATOM 910 N N . ASN A 1 112 ? 0.427 54.219 22.453 1 56.78 112 ASN A N 1
ATOM 911 C CA . ASN A 1 112 ? 1.523 54.844 23.188 1 56.78 112 ASN A CA 1
ATOM 912 C C . ASN A 1 112 ? 1.881 56.188 22.594 1 56.78 112 ASN A C 1
ATOM 914 O O . ASN A 1 112 ? 2.191 57.125 23.344 1 56.78 112 ASN A O 1
ATOM 918 N N . GLU A 1 113 ? 1.788 56.375 21.359 1 59.56 113 GLU A N 1
ATOM 919 C CA . GLU A 1 113 ? 2.035 57.656 20.703 1 59.56 113 GLU A CA 1
ATOM 920 C C . GLU A 1 113 ? 0.95 58.688 21.062 1 59.56 113 GLU A C 1
ATOM 922 O O . GLU A 1 113 ? 1.242 59.875 21.281 1 59.56 113 GLU A O 1
ATOM 927 N N . ASN A 1 114 ? -0.186 58.281 21.266 1 59.66 114 ASN A N 1
ATOM 928 C CA . ASN A 1 114 ? -1.284 59.156 21.656 1 59.66 114 ASN A CA 1
ATOM 929 C C . ASN A 1 114 ? -1.178 59.562 23.125 1 59.66 114 ASN A C 1
ATOM 931 O O . ASN A 1 114 ? -1.557 60.688 23.5 1 59.66 114 ASN A O 1
ATOM 935 N N . VAL A 1 115 ? -0.625 58.781 23.969 1 54.5 115 VAL A N 1
ATOM 936 C CA . VAL A 1 115 ? -0.399 59.094 25.375 1 54.5 115 VAL A CA 1
ATOM 937 C C . VAL A 1 115 ? 0.735 60.094 25.5 1 54.5 115 VAL A C 1
ATOM 939 O O . VAL A 1 115 ? 0.668 61 26.328 1 54.5 115 VAL A O 1
ATOM 942 N N . VAL A 1 116 ? 1.684 60.094 24.719 1 55.56 116 VAL A N 1
ATOM 943 C CA . VAL A 1 116 ? 2.803 61.031 24.75 1 55.56 116 VAL A CA 1
ATOM 944 C C . VAL A 1 116 ? 2.35 62.375 24.25 1 55.56 116 VAL A C 1
ATOM 946 O O . VAL A 1 116 ? 2.754 63.438 24.781 1 55.56 116 VAL A O 1
ATOM 949 N N . ILE A 1 117 ? 1.396 62.469 23.438 1 56.25 117 ILE A N 1
ATOM 950 C CA . ILE A 1 117 ? 0.912 63.75 22.906 1 56.25 117 ILE A CA 1
ATOM 951 C C . ILE A 1 117 ? 0.024 64.438 23.953 1 56.25 117 ILE A C 1
ATOM 953 O O . ILE A 1 117 ? 0.092 65.688 24.125 1 56.25 117 ILE A O 1
ATOM 957 N N . ASP A 1 118 ? -0.647 63.75 24.734 1 53.72 118 ASP A N 1
ATOM 958 C CA . ASP A 1 118 ? -1.514 64.312 25.766 1 53.72 118 ASP A CA 1
ATOM 959 C C . ASP A 1 118 ? -0.695 64.875 26.922 1 53.72 118 ASP A C 1
ATOM 961 O O . ASP A 1 118 ? -1.041 65.938 27.484 1 53.72 118 ASP A O 1
ATOM 965 N N . LYS A 1 119 ? 0.437 64.438 27.141 1 52.06 119 LYS A N 1
ATOM 966 C CA . LYS A 1 119 ? 1.305 65 28.188 1 52.06 119 LYS A CA 1
ATOM 967 C C . LYS A 1 119 ? 1.873 66.312 27.781 1 52.06 119 LYS A C 1
ATOM 969 O O . LYS A 1 119 ? 2.061 67.188 28.625 1 52.06 119 LYS A O 1
ATOM 974 N N . SER A 1 120 ? 2.098 66.438 26.578 1 50.22 120 SER A N 1
ATOM 975 C CA . SER A 1 120 ? 2.602 67.75 26.094 1 50.22 120 SER A CA 1
ATOM 976 C C . SER A 1 120 ? 1.541 68.812 26.203 1 50.22 120 SER A C 1
ATOM 978 O O . SER A 1 120 ? 1.864 70 26.422 1 50.22 120 SER A O 1
ATOM 980 N N . LYS A 1 121 ? 0.272 68.562 26.203 1 54.31 121 LYS A N 1
ATOM 981 C CA . LYS A 1 121 ? -0.776 69.562 26.375 1 54.31 121 LYS A CA 1
ATOM 982 C C . LYS A 1 121 ? -0.916 70 27.844 1 54.31 121 LYS A C 1
ATOM 984 O O . LYS A 1 121 ? -1.251 71.125 28.141 1 54.31 121 LYS A O 1
ATOM 989 N N . THR A 1 122 ? -0.495 69.125 28.672 1 48.34 122 THR A N 1
ATOM 990 C CA . THR A 1 122 ? -0.584 69.5 30.094 1 48.34 122 THR A CA 1
ATOM 991 C C . THR A 1 122 ? 0.53 70.438 30.484 1 48.34 122 THR A C 1
ATOM 993 O O . THR A 1 122 ? 0.365 71.25 31.406 1 48.34 122 THR A O 1
ATOM 996 N N . LYS A 1 123 ? 1.563 70.562 29.859 1 48 123 LYS A N 1
ATOM 997 C CA . LYS A 1 123 ? 2.635 71.438 30.219 1 48 123 LYS A CA 1
ATOM 998 C C . LYS A 1 123 ? 2.309 72.875 29.781 1 48 123 LYS A C 1
ATOM 1000 O O . LYS A 1 123 ? 2.832 73.875 30.328 1 48 123 LYS A O 1
ATOM 1005 N N . LEU A 1 124 ? 1.448 73 28.922 1 44.44 124 LEU A N 1
ATOM 1006 C CA . LEU A 1 124 ? 1.178 74.375 28.484 1 44.44 124 LEU A CA 1
ATOM 1007 C C . LEU A 1 124 ? 0.237 75.062 29.453 1 44.44 124 LEU A C 1
ATOM 1009 O O . LEU A 1 124 ? 0.193 76.312 29.516 1 44.44 124 LEU A O 1
ATOM 1013 N N . ILE A 1 125 ? -0.394 74.312 30.281 1 48.53 125 ILE A N 1
ATOM 1014 C CA . ILE A 1 125 ? -1.295 75.062 31.172 1 48.53 125 ILE A CA 1
ATOM 1015 C C . ILE A 1 125 ? -0.502 75.688 32.312 1 48.53 125 ILE A C 1
ATOM 1017 O O . ILE A 1 125 ? -0.986 76.562 33 1 48.53 125 ILE A O 1
ATOM 1021 N N . LYS A 1 126 ? 0.679 75.25 32.469 1 46.5 126 LYS A N 1
ATOM 1022 C CA . LYS A 1 126 ? 1.298 75.812 33.656 1 46.5 126 LYS A CA 1
ATOM 1023 C C . LYS A 1 126 ? 1.902 77.188 33.375 1 46.5 126 LYS A C 1
ATOM 1025 O O . LYS A 1 126 ? 2.158 77.938 34.312 1 46.5 126 LYS A O 1
ATOM 1030 N N . TYR A 1 127 ? 2.281 77.312 32.156 1 42.25 127 TYR A N 1
ATOM 1031 C CA . TYR A 1 127 ? 3.031 78.562 32.094 1 42.25 127 TYR A CA 1
ATOM 1032 C C . TYR A 1 127 ? 2.105 79.75 31.797 1 42.25 127 TYR A C 1
ATOM 1034 O O . TYR A 1 127 ? 2.564 80.875 31.625 1 42.25 127 TYR A O 1
ATOM 1042 N N . GLY A 1 128 ? 0.81 79.5 31.672 1 35.88 128 GLY A N 1
ATOM 1043 C CA . GLY A 1 128 ? 0.039 80.75 31.562 1 35.88 128 GLY A CA 1
ATOM 1044 C C . GLY A 1 128 ? -0.31 81.312 32.906 1 35.88 128 GLY A C 1
ATOM 1045 O O . GLY A 1 128 ? -0.973 82.375 33 1 3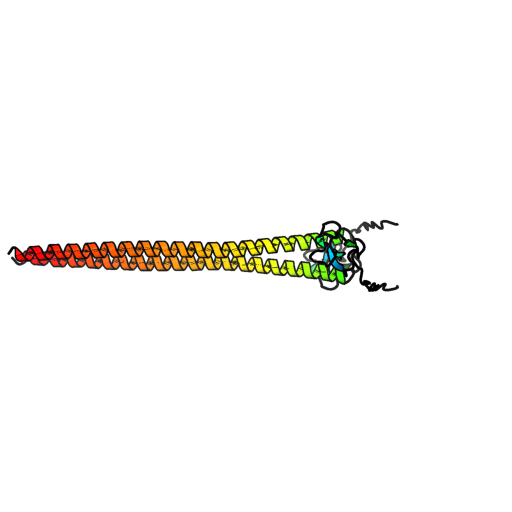5.88 128 GLY A O 1
ATOM 1046 N N . LEU A 1 129 ? -0.045 80.75 34.031 1 28.03 129 LEU A N 1
ATOM 1047 C CA . LEU A 1 129 ? -0.224 81.625 35.156 1 28.03 129 LEU A CA 1
ATOM 1048 C C . LEU A 1 129 ? 0.993 82.562 35.344 1 28.03 129 LEU A C 1
ATOM 1050 O O . LEU A 1 129 ? 2.129 82.125 35.156 1 28.03 129 LEU A O 1
ATOM 1054 N N . MET B 1 1 ? -3.521 -29.703 -25.016 1 28.16 1 MET B N 1
ATOM 1055 C CA . MET B 1 1 ? -3.275 -28.5 -24.234 1 28.16 1 MET B CA 1
ATOM 1056 C C . MET B 1 1 ? -4.512 -28.109 -23.422 1 28.16 1 MET B C 1
ATOM 1058 O O . MET B 1 1 ? -5.418 -27.469 -23.938 1 28.16 1 MET B O 1
ATOM 1062 N N . SER B 1 2 ? -5.086 -29.047 -22.547 1 37.91 2 SER B N 1
ATOM 1063 C CA . SER B 1 2 ? -6.293 -29.172 -21.734 1 37.91 2 SER B CA 1
ATOM 1064 C C . SER B 1 2 ? -6.387 -28.031 -20.719 1 37.91 2 SER B C 1
ATOM 1066 O O . SER B 1 2 ? -5.453 -27.812 -19.938 1 37.91 2 SER B O 1
ATOM 1068 N N . ARG B 1 3 ? -6.996 -26.969 -21.031 1 35.56 3 ARG B N 1
ATOM 1069 C CA . ARG B 1 3 ? -7.469 -25.828 -20.266 1 35.56 3 ARG B CA 1
ATOM 1070 C C . ARG B 1 3 ? -8.188 -26.281 -19 1 35.56 3 ARG B C 1
ATOM 1072 O O . ARG B 1 3 ? -9.328 -26.75 -19.062 1 35.56 3 ARG B O 1
ATOM 1079 N N . ASP B 1 4 ? -7.535 -26.984 -18.109 1 36.5 4 ASP B N 1
ATOM 1080 C CA . ASP B 1 4 ? -8.164 -27.344 -16.844 1 36.5 4 ASP B CA 1
ATOM 1081 C C . ASP B 1 4 ? -8.789 -26.125 -16.172 1 36.5 4 ASP B C 1
ATOM 1083 O O . ASP B 1 4 ? -8.109 -25.375 -15.469 1 36.5 4 ASP B O 1
ATOM 1087 N N . SER B 1 5 ? -9.414 -25.328 -16.922 1 41.19 5 SER B N 1
ATOM 1088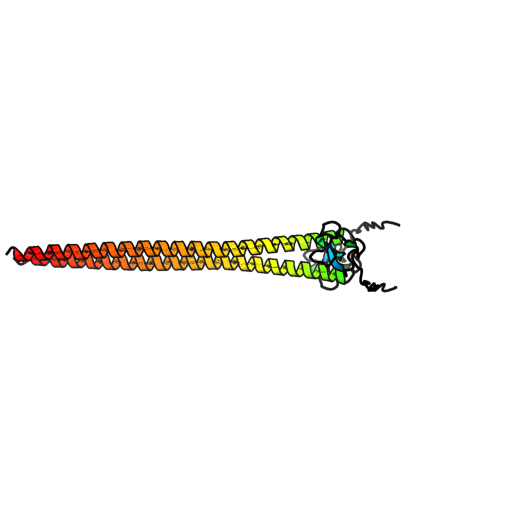 C CA . SER B 1 5 ? -10.398 -24.422 -16.312 1 41.19 5 SER B CA 1
ATOM 1089 C C . SER B 1 5 ? -11.25 -25.172 -15.281 1 41.19 5 SER B C 1
ATOM 1091 O O . SER B 1 5 ? -12.375 -25.578 -15.578 1 41.19 5 SER B O 1
ATOM 1093 N N . THR B 1 6 ? -10.781 -26.094 -14.562 1 38.91 6 THR B N 1
ATOM 1094 C CA . THR B 1 6 ? -11.602 -26.641 -13.484 1 38.91 6 THR B CA 1
ATOM 1095 C C . THR B 1 6 ? -12.242 -25.531 -12.672 1 38.91 6 THR B C 1
ATOM 1097 O O . THR B 1 6 ? -11.57 -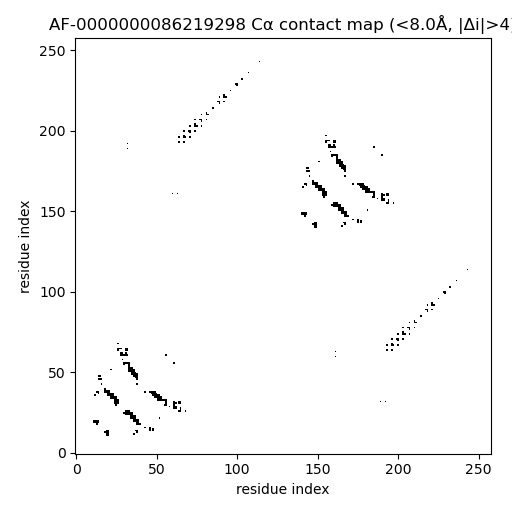24.859 -11.883 1 38.91 6 THR B O 1
ATOM 1100 N N . VAL B 1 7 ? -12.906 -24.562 -13.227 1 43.47 7 VAL B N 1
ATOM 1101 C CA . VAL B 1 7 ? -13.922 -24 -12.344 1 43.47 7 VAL B CA 1
ATOM 1102 C C . VAL B 1 7 ? -14.477 -25.094 -11.438 1 43.47 7 VAL B C 1
ATOM 1104 O O . VAL B 1 7 ? -15.258 -25.938 -11.883 1 43.47 7 VAL B O 1
ATOM 1107 N N . SER B 1 8 ? -13.656 -25.875 -10.781 1 46.28 8 SER B N 1
ATOM 1108 C CA . SER B 1 8 ? -14.195 -26.797 -9.789 1 46.28 8 SER B CA 1
ATOM 1109 C C . SER B 1 8 ? -15.477 -26.266 -9.164 1 46.28 8 SER B C 1
ATOM 1111 O O . SER B 1 8 ? -15.539 -25.094 -8.773 1 46.28 8 SER B O 1
ATOM 1113 N N . SER B 1 9 ? -16.578 -26.5 -9.711 1 51.94 9 SER B N 1
ATOM 1114 C CA . SER B 1 9 ? -17.844 -26.359 -8.977 1 51.94 9 SER B CA 1
ATOM 1115 C C . SER B 1 9 ? -17.594 -26.281 -7.473 1 51.94 9 SER B C 1
ATOM 1117 O O . SER B 1 9 ? -17.25 -27.281 -6.84 1 51.94 9 SER B O 1
ATOM 1119 N N . LEU B 1 10 ? -16.828 -25.25 -7.035 1 57.88 10 LEU B N 1
ATOM 1120 C CA . LEU B 1 10 ? -16.703 -25.078 -5.594 1 57.88 10 LEU B CA 1
ATOM 1121 C C . LEU B 1 10 ? -17.984 -25.516 -4.891 1 57.88 10 LEU B C 1
ATOM 1123 O O . LEU B 1 10 ? -19.016 -24.844 -4.992 1 57.88 10 LEU B O 1
ATOM 1127 N N . SER B 1 11 ? -18.297 -26.797 -5.129 1 62.28 11 SER B N 1
ATOM 1128 C CA . SER B 1 11 ? -19.406 -27.375 -4.383 1 62.28 11 SER B CA 1
ATOM 1129 C C . SER B 1 11 ? -19.562 -26.703 -3.02 1 62.28 11 SER B C 1
ATOM 1131 O O . SER B 1 11 ? -18.594 -26.188 -2.461 1 62.28 11 SER B O 1
ATOM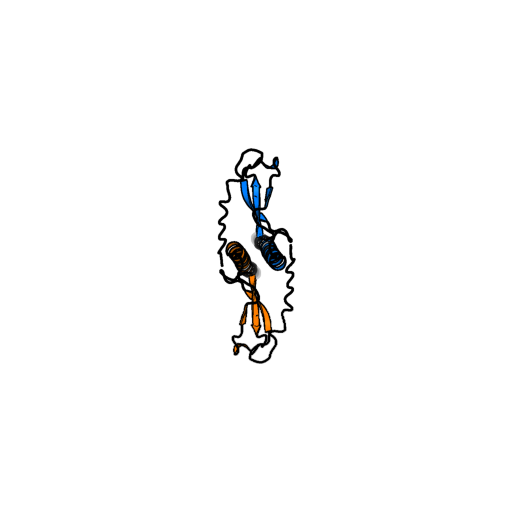 1133 N N . MET B 1 12 ? -20.781 -26.375 -2.729 1 76.94 12 MET B N 1
ATOM 1134 C CA . MET B 1 12 ? -21.156 -25.797 -1.45 1 76.94 12 MET B CA 1
ATOM 1135 C C . MET B 1 12 ? -20.625 -26.625 -0.287 1 76.94 12 MET B C 1
ATOM 1137 O O . MET B 1 12 ? -21.297 -27.531 0.192 1 76.94 12 MET B O 1
ATOM 1141 N N . VAL B 1 13 ? -19.344 -26.469 0.003 1 85.69 13 VAL B N 1
ATOM 1142 C CA . VAL B 1 13 ? -18.734 -27.125 1.154 1 85.69 13 VAL B CA 1
ATOM 1143 C C . VAL B 1 13 ? -19.375 -26.625 2.441 1 85.69 13 VAL B C 1
ATOM 1145 O O . VAL B 1 13 ? -19.547 -25.422 2.627 1 85.69 13 VAL B O 1
ATOM 1148 N N . LYS B 1 14 ? -19.891 -27.594 3.113 1 86.81 14 LYS B N 1
ATOM 1149 C CA . LYS B 1 14 ? -20.562 -27.234 4.359 1 86.81 14 LYS B CA 1
ATOM 1150 C C . LYS B 1 14 ? -19.656 -27.5 5.562 1 86.81 14 LYS B C 1
ATOM 1152 O O . LYS B 1 14 ? -18.875 -28.453 5.555 1 86.81 14 LYS B O 1
ATOM 1157 N N . CYS B 1 15 ? -19.75 -26.609 6.562 1 88.25 15 CYS B N 1
ATOM 1158 C CA . CYS B 1 15 ? -19.109 -26.844 7.855 1 88.25 15 CYS B CA 1
ATOM 1159 C C . CYS B 1 15 ? -19.797 -27.984 8.602 1 88.25 15 CYS B C 1
ATOM 1161 O O . CYS B 1 15 ? -20.875 -28.438 8.203 1 88.25 15 CYS B O 1
ATOM 1163 N N . GLN B 1 16 ? -19.062 -28.453 9.641 1 84.19 16 GLN B N 1
ATOM 1164 C CA . GLN B 1 16 ? -19.625 -29.516 10.477 1 84.19 16 GLN B CA 1
ATOM 1165 C C . GLN B 1 16 ? -20.922 -29.062 11.141 1 84.19 16 GLN B C 1
ATOM 1167 O O . GLN B 1 16 ? -21.766 -29.891 11.484 1 84.19 16 GLN B O 1
ATOM 1172 N N . CYS B 1 17 ? -21.062 -27.797 11.25 1 85.31 17 CYS B N 1
ATOM 1173 C CA . CYS B 1 17 ? -22.266 -27.281 11.891 1 85.31 17 CYS B CA 1
ATOM 1174 C C . CYS B 1 17 ? -23.422 -27.188 10.906 1 85.31 17 CYS B C 1
ATOM 1176 O O . CYS B 1 17 ? -24.547 -26.844 11.281 1 85.31 17 CYS B O 1
ATOM 1178 N N . GLY B 1 18 ? -23.188 -27.406 9.641 1 85.06 18 GLY B N 1
ATOM 1179 C CA . GLY B 1 18 ? -24.234 -27.469 8.633 1 85.06 18 GLY B CA 1
ATOM 1180 C C . GLY B 1 18 ? -24.328 -26.188 7.816 1 85.06 18 GLY B C 1
ATOM 1181 O O . GLY B 1 18 ? -25.078 -26.141 6.832 1 85.06 18 GLY B O 1
ATOM 1182 N N . ILE B 1 19 ? -23.594 -25.297 8.172 1 85.19 19 ILE B N 1
ATOM 1183 C CA . ILE B 1 19 ? -23.656 -24.016 7.48 1 85.19 19 ILE B CA 1
ATOM 1184 C C . ILE B 1 19 ? -22.656 -23.984 6.324 1 85.19 19 ILE B C 1
ATOM 1186 O O . ILE B 1 19 ? -21.578 -24.562 6.426 1 85.19 19 ILE B O 1
ATOM 1190 N N . VAL B 1 20 ? -23.062 -23.328 5.281 1 87.94 20 VAL B N 1
ATOM 1191 C CA . VAL B 1 20 ? -22.219 -23.234 4.094 1 87.94 20 VAL B CA 1
ATOM 1192 C C . VAL B 1 20 ? -20.969 -22.422 4.41 1 87.94 20 VAL B C 1
ATOM 1194 O O . VAL B 1 20 ? -21.031 -21.391 5.086 1 87.94 20 VAL B O 1
ATOM 1197 N N . THR B 1 21 ? -19.844 -22.891 3.93 1 90.06 21 THR B N 1
ATOM 1198 C CA . THR B 1 21 ? -18.578 -22.219 4.164 1 90.06 21 THR B CA 1
ATOM 1199 C C . THR B 1 21 ? -18.391 -21.062 3.189 1 90.06 21 THR B C 1
ATOM 1201 O O . THR B 1 21 ? -19.109 -20.953 2.193 1 90.06 21 THR B O 1
ATOM 1204 N N . ARG B 1 22 ? -17.5 -20.188 3.566 1 91.44 22 ARG B N 1
ATOM 1205 C CA . ARG B 1 22 ? -17.047 -19.109 2.688 1 91.44 22 ARG B CA 1
ATOM 1206 C C . ARG B 1 22 ? -15.586 -19.328 2.289 1 91.44 22 ARG B C 1
ATOM 1208 O O . ARG B 1 22 ? -14.844 -20.016 2.984 1 91.44 22 ARG B O 1
ATOM 1215 N N . ILE B 1 23 ? -15.258 -18.734 1.1 1 93.38 23 ILE B N 1
ATOM 1216 C CA . ILE B 1 23 ? -13.891 -18.875 0.604 1 93.38 23 ILE B CA 1
ATOM 1217 C C . ILE B 1 23 ? -13.102 -17.609 0.941 1 93.38 23 ILE B C 1
ATOM 1219 O O . ILE B 1 23 ? -13.547 -16.484 0.666 1 93.38 23 ILE B O 1
ATOM 1223 N N . PHE B 1 24 ? -11.93 -17.859 1.595 1 94.69 24 PHE B N 1
ATOM 1224 C CA . PHE B 1 24 ? -11.008 -16.781 1.938 1 94.69 24 PHE B CA 1
ATOM 1225 C C . PHE B 1 24 ? -9.648 -17 1.278 1 94.69 24 PHE B C 1
ATOM 1227 O O . PHE B 1 24 ? -9.352 -18.094 0.798 1 94.69 24 PHE B O 1
ATOM 1234 N N . THR B 1 25 ? -8.945 -15.844 1.222 1 97.69 25 THR B N 1
ATOM 1235 C CA . THR B 1 25 ? -7.578 -15.914 0.732 1 97.69 25 THR B CA 1
ATOM 1236 C C . THR B 1 25 ? -6.582 -15.805 1.886 1 97.69 25 THR B C 1
ATOM 1238 O O . THR B 1 25 ? -6.707 -14.922 2.736 1 97.69 25 THR B O 1
ATOM 1241 N N . ALA B 1 26 ? -5.68 -16.719 1.987 1 98.06 26 ALA B N 1
ATOM 1242 C CA . ALA B 1 26 ? -4.633 -16.672 3.002 1 98.06 26 ALA B CA 1
ATOM 1243 C C . ALA B 1 26 ? -3.52 -15.703 2.598 1 98.06 26 ALA B C 1
ATOM 1245 O O . ALA B 1 26 ? -3.242 -15.531 1.408 1 98.06 26 ALA B O 1
ATOM 1246 N N . PHE B 1 27 ? -2.799 -15.125 3.654 1 98.5 27 PHE B N 1
ATOM 1247 C CA . PHE B 1 27 ? -1.721 -14.188 3.363 1 98.5 27 PHE B CA 1
ATOM 1248 C C . PHE B 1 27 ? -0.512 -14.461 4.25 1 98.5 27 PHE B C 1
ATOM 1250 O O . PHE B 1 27 ? 0.366 -13.602 4.391 1 98.5 27 PHE B O 1
ATOM 1257 N N . THR B 1 28 ? -0.47 -15.648 4.855 1 97.69 28 THR B N 1
ATOM 1258 C CA . THR B 1 28 ? 0.725 -16.031 5.602 1 97.69 28 THR B CA 1
ATOM 1259 C C . THR B 1 28 ? 1.901 -16.266 4.656 1 97.69 28 THR B C 1
ATOM 1261 O O . THR B 1 28 ? 1.706 -16.516 3.467 1 97.69 28 THR B O 1
ATOM 1264 N N . PRO B 1 29 ? 3.113 -16.172 5.098 1 96.38 29 PRO B N 1
ATOM 1265 C CA . PRO B 1 29 ? 4.297 -16.234 4.234 1 96.38 29 PRO B CA 1
ATOM 1266 C C . PRO B 1 29 ? 4.309 -17.484 3.35 1 96.38 29 PRO B C 1
ATOM 1268 O O . PRO B 1 29 ? 4.648 -17.406 2.166 1 96.38 29 PRO B O 1
ATOM 1271 N N . THR B 1 30 ? 3.803 -18.594 3.814 1 95.88 30 THR B N 1
ATOM 1272 C CA . THR B 1 30 ? 3.922 -19.844 3.084 1 95.88 30 THR B CA 1
ATOM 1273 C C . THR B 1 30 ? 2.664 -20.109 2.266 1 95.88 30 THR B C 1
ATOM 1275 O O . THR B 1 30 ? 2.691 -20.906 1.316 1 95.88 30 THR B O 1
ATOM 1278 N N . ASN B 1 31 ? 1.563 -19.422 2.592 1 97.94 31 ASN B N 1
ATOM 1279 C CA . ASN B 1 31 ? 0.299 -19.766 1.957 1 97.94 31 ASN B CA 1
ATOM 1280 C C . ASN B 1 31 ? -0.351 -18.562 1.283 1 97.94 31 ASN B C 1
ATOM 1282 O O . ASN B 1 31 ? -1.541 -18.594 0.966 1 97.94 31 ASN B O 1
ATOM 1286 N N . ALA B 1 32 ? 0.395 -17.578 1.033 1 98.62 32 ALA B N 1
ATOM 1287 C CA . ALA B 1 32 ? -0.193 -16.359 0.5 1 98.62 32 ALA B CA 1
ATOM 1288 C C . ALA B 1 32 ? -0.791 -16.594 -0.884 1 98.62 32 ALA B C 1
ATOM 1290 O O . ALA B 1 32 ? -0.143 -17.172 -1.757 1 98.62 32 ALA B O 1
ATOM 1291 N N . GLY B 1 33 ? -1.977 -16.109 -0.98 1 98.25 33 GLY B N 1
ATOM 1292 C CA . GLY B 1 33 ? -2.688 -16.25 -2.242 1 98.25 33 GLY B CA 1
ATOM 1293 C C . GLY B 1 33 ? -3.57 -17.484 -2.303 1 98.25 33 GLY B C 1
ATOM 1294 O O . GLY B 1 33 ? -4.445 -17.578 -3.166 1 98.25 33 GLY B O 1
ATOM 1295 N N . ARG B 1 34 ? -3.34 -18.453 -1.467 1 97.44 34 ARG B N 1
ATOM 1296 C CA . ARG B 1 34 ? -4.109 -19.703 -1.456 1 97.44 34 ARG B CA 1
ATOM 1297 C C . ARG B 1 34 ? -5.496 -19.469 -0.865 1 97.44 34 ARG B C 1
ATOM 1299 O O . ARG B 1 34 ? -5.645 -18.781 0.146 1 97.44 34 ARG B O 1
ATOM 1306 N N . ARG B 1 35 ? -6.426 -20.141 -1.528 1 96.88 35 ARG B N 1
ATOM 1307 C CA . ARG B 1 35 ? -7.785 -20.016 -1.014 1 96.88 35 ARG B CA 1
ATOM 1308 C C . ARG B 1 35 ? -8.109 -21.172 -0.058 1 96.88 35 ARG B C 1
ATOM 1310 O O . ARG B 1 35 ? -7.578 -22.266 -0.2 1 96.88 35 ARG B O 1
ATOM 1317 N N . PHE B 1 36 ? -8.992 -20.828 0.914 1 95.44 36 PHE B N 1
ATOM 1318 C CA . PHE B 1 36 ? -9.461 -21.844 1.849 1 95.44 36 PHE B CA 1
ATOM 1319 C C . PHE B 1 36 ? -10.914 -21.594 2.238 1 95.44 36 PHE B C 1
ATOM 1321 O O . PHE B 1 36 ? -11.383 -20.453 2.197 1 95.44 36 PHE B O 1
ATOM 1328 N N . TYR B 1 37 ? -11.617 -22.641 2.537 1 93.44 37 TYR B N 1
ATOM 1329 C CA . TYR B 1 37 ? -12.961 -22.562 3.102 1 93.44 37 TYR B CA 1
ATOM 1330 C C . TYR B 1 37 ? -12.906 -22.266 4.598 1 93.44 37 TYR B C 1
ATOM 1332 O O . TYR B 1 37 ? -12.055 -22.797 5.312 1 93.44 37 TYR B O 1
ATOM 1340 N N . LYS B 1 38 ? -13.828 -21.438 4.953 1 91.31 38 LYS B N 1
ATOM 1341 C CA . LYS B 1 38 ? -14.031 -21.219 6.383 1 91.31 38 LYS B CA 1
ATOM 1342 C C . LYS B 1 38 ? -15.516 -21.094 6.719 1 91.31 38 LYS B C 1
ATOM 1344 O O . LYS B 1 38 ? -16.297 -20.594 5.914 1 91.31 38 LYS B O 1
ATOM 1349 N N . CYS B 1 39 ? -15.766 -21.641 7.855 1 88.5 39 CYS B N 1
ATOM 1350 C CA . CYS B 1 39 ? -17.141 -21.562 8.312 1 88.5 39 CYS B CA 1
ATOM 1351 C C . CYS B 1 39 ? -17.625 -20.109 8.359 1 88.5 39 CYS B C 1
ATOM 1353 O O . CYS B 1 39 ? -16.906 -19.234 8.844 1 88.5 39 CYS B O 1
ATOM 1355 N N . ALA B 1 40 ? -18.859 -19.922 7.844 1 81.31 40 ALA B N 1
ATOM 1356 C CA . ALA B 1 40 ? -19.422 -18.578 7.723 1 81.31 40 ALA B CA 1
ATOM 1357 C C . ALA B 1 40 ? -20.203 -18.203 8.969 1 81.31 40 ALA B C 1
ATOM 1359 O O . ALA B 1 40 ? -20.703 -17.078 9.086 1 81.31 40 ALA B O 1
ATOM 1360 N N . ASN B 1 41 ? -20.328 -19.078 9.812 1 78.06 41 ASN B N 1
ATOM 1361 C CA . ASN B 1 41 ? -21.125 -18.812 11 1 78.06 41 ASN B CA 1
ATOM 1362 C C . ASN B 1 41 ? -20.422 -17.828 11.938 1 78.06 41 ASN B C 1
ATOM 1364 O O . ASN B 1 41 ? -19.328 -18.078 12.414 1 78.06 41 ASN B O 1
ATOM 1368 N N . PRO B 1 42 ? -21.047 -16.641 12.094 1 73.56 42 PRO B N 1
ATOM 1369 C CA . PRO B 1 42 ? -20.422 -15.703 13.023 1 73.56 42 PRO B CA 1
ATOM 1370 C C . PRO B 1 42 ? -20.141 -16.328 14.391 1 73.56 42 PRO B C 1
ATOM 1372 O O . PRO B 1 42 ? -19.188 -15.922 15.07 1 73.56 42 PRO B O 1
ATOM 1375 N N . ASN B 1 43 ? -20.953 -17.094 14.82 1 69.56 43 ASN B N 1
ATOM 1376 C CA . ASN B 1 43 ? -20.766 -17.828 16.062 1 69.56 43 ASN B CA 1
ATOM 1377 C C . ASN B 1 43 ? -19.922 -19.094 15.859 1 69.56 43 ASN B C 1
ATOM 1379 O O . ASN B 1 43 ? -19.734 -19.875 16.781 1 69.56 43 ASN B O 1
ATOM 1383 N N . GLY B 1 44 ? -19.609 -19.359 14.672 1 58.97 44 GLY B N 1
ATOM 1384 C CA . GLY B 1 44 ? -18.891 -20.547 14.258 1 58.97 44 GLY B CA 1
ATOM 1385 C C . GLY B 1 44 ? -17.469 -20.609 14.805 1 58.97 44 GLY B C 1
ATOM 1386 O O . GLY B 1 44 ? -16.734 -21.547 14.508 1 58.97 44 GLY B O 1
ATOM 1387 N N . TYR B 1 45 ? -17.188 -19.5 15.484 1 63.75 45 TYR B N 1
ATOM 1388 C CA . TYR B 1 45 ? -15.883 -19.562 16.125 1 63.75 45 TYR B CA 1
ATOM 1389 C C . TYR B 1 45 ? -15.719 -20.859 16.906 1 63.75 45 TYR B C 1
ATOM 1391 O O . TYR B 1 45 ? -14.602 -21.359 17.047 1 63.75 45 TYR B O 1
ATOM 1399 N N . LYS B 1 46 ? -16.891 -21.406 17.078 1 69 46 LYS B N 1
ATOM 1400 C CA . LYS B 1 46 ? -16.828 -22.672 17.797 1 69 46 LYS B CA 1
ATOM 1401 C C . LYS B 1 46 ? -16.391 -23.812 16.891 1 69 46 LYS B C 1
ATOM 1403 O O . LYS B 1 46 ? -15.836 -24.812 17.359 1 69 46 LYS B O 1
ATOM 1408 N N . PHE B 1 47 ? -16.625 -23.562 15.602 1 77.62 47 PHE B N 1
ATOM 1409 C CA . PHE B 1 47 ? -16.203 -24.594 14.664 1 77.62 47 PHE B CA 1
ATOM 1410 C C . PHE B 1 47 ? -14.969 -24.141 13.883 1 77.62 47 PHE B C 1
ATOM 1412 O O . PHE B 1 47 ? -14.938 -23.031 13.352 1 77.62 47 PHE B O 1
ATOM 1419 N N . ALA B 1 48 ? -13.906 -24.375 14.258 1 81 48 ALA B N 1
ATOM 1420 C CA . ALA B 1 48 ? -12.625 -24.031 13.641 1 81 48 ALA B CA 1
ATOM 1421 C C . ALA B 1 48 ? -12.414 -24.828 12.359 1 81 48 ALA B C 1
ATOM 1423 O O . ALA B 1 48 ? -11.32 -25.344 12.109 1 81 48 ALA B O 1
ATOM 1424 N N . TYR B 1 49 ? -13.641 -24.891 11.609 1 88.44 49 TYR B N 1
ATOM 1425 C CA . TYR B 1 49 ? -13.508 -25.656 10.375 1 88.44 49 TYR B CA 1
ATOM 1426 C C . TYR B 1 49 ? -12.844 -24.828 9.289 1 88.44 49 TYR B C 1
ATOM 1428 O O . TYR B 1 49 ? -13.234 -23.688 9.047 1 88.44 49 TYR B O 1
ATOM 1436 N N . TRP B 1 50 ? -11.883 -25.391 8.664 1 90.06 50 TRP B N 1
ATOM 1437 C CA . TRP B 1 50 ? -11.305 -24.797 7.461 1 90.06 50 TRP B CA 1
ATOM 1438 C C . TRP B 1 50 ? -10.711 -25.891 6.562 1 90.06 50 TRP B C 1
ATOM 1440 O O . TRP B 1 50 ? -10.359 -26.969 7.035 1 90.06 50 TRP B O 1
ATOM 1450 N N . LYS B 1 51 ? -10.758 -25.609 5.293 1 92.94 51 LYS B N 1
ATOM 1451 C CA . LYS B 1 51 ? -10.18 -26.516 4.316 1 92.94 51 LYS B CA 1
ATOM 1452 C C . LYS B 1 51 ? -9.594 -25.766 3.131 1 92.94 51 LYS B C 1
ATOM 1454 O O . LYS B 1 51 ? -10.203 -24.812 2.625 1 92.94 51 LYS B O 1
ATOM 1459 N N . TRP B 1 52 ? -8.422 -26.281 2.717 1 95.06 52 TRP B N 1
ATOM 1460 C CA . TRP B 1 52 ? -7.797 -25.625 1.576 1 95.06 52 TRP B CA 1
ATOM 1461 C C . TRP B 1 52 ? -8.586 -25.891 0.297 1 95.06 52 TRP B C 1
ATOM 1463 O O . TRP B 1 52 ? -9.047 -27 0.056 1 95.06 52 TRP B O 1
ATOM 1473 N N . VAL B 1 53 ? -8.75 -24.781 -0.4 1 94.56 53 VAL B N 1
ATOM 1474 C CA . VAL B 1 53 ? -9.336 -24.875 -1.733 1 94.56 53 VAL B CA 1
ATOM 1475 C C . VAL B 1 53 ? -8.242 -25.141 -2.764 1 94.56 53 VAL B C 1
ATOM 1477 O O . VAL B 1 53 ? -8.375 -26.016 -3.617 1 94.56 53 VAL B O 1
ATOM 1480 N N . ASP B 1 54 ? -7.18 -24.391 -2.629 1 95.94 54 ASP B N 1
ATOM 1481 C CA . ASP B 1 54 ? -6.117 -24.406 -3.633 1 95.94 54 ASP B CA 1
ATOM 1482 C C . ASP B 1 54 ? -4.887 -25.141 -3.117 1 95.94 54 ASP B C 1
ATOM 1484 O O . ASP B 1 54 ? -4.641 -25.188 -1.91 1 95.94 54 ASP B O 1
ATOM 1488 N N . ASP B 1 55 ? -4.109 -25.672 -4.109 1 95.69 55 ASP B N 1
ATOM 1489 C CA . ASP B 1 55 ? -2.762 -26.141 -3.799 1 95.69 55 ASP B CA 1
ATOM 1490 C C . ASP B 1 55 ? -1.82 -24.969 -3.523 1 95.69 55 ASP B C 1
ATOM 1492 O O . ASP B 1 55 ? -2.129 -23.828 -3.857 1 95.69 55 ASP B O 1
ATOM 1496 N N . PRO B 1 56 ? -0.704 -25.297 -2.848 1 96.38 56 PRO B N 1
ATOM 1497 C CA . PRO B 1 56 ? 0.265 -24.219 -2.596 1 96.38 56 PRO B CA 1
ATOM 1498 C C . PRO B 1 56 ? 0.812 -23.609 -3.881 1 96.38 56 PRO B C 1
ATOM 1500 O O . PRO B 1 56 ? 0.998 -24.312 -4.875 1 96.38 56 PRO B O 1
ATOM 1503 N N . LEU B 1 57 ? 1.03 -22.406 -3.83 1 96.69 57 LEU B N 1
ATOM 1504 C CA . LEU B 1 57 ? 1.694 -21.703 -4.926 1 96.69 57 LEU B CA 1
ATOM 1505 C C . LEU B 1 57 ? 3.209 -21.859 -4.832 1 96.69 57 LEU B C 1
ATOM 1507 O O . LEU B 1 57 ? 3.73 -22.281 -3.797 1 96.69 57 LEU B O 1
ATOM 1511 N N . HIS B 1 58 ? 3.84 -21.625 -5.984 1 96.12 58 HIS B N 1
ATOM 1512 C CA . HIS B 1 58 ? 5.293 -21.547 -5.926 1 96.12 58 HIS B CA 1
ATOM 1513 C C . HIS B 1 58 ? 5.746 -20.547 -4.867 1 96.12 58 HIS B C 1
ATOM 1515 O O . HIS B 1 58 ? 5.172 -19.453 -4.746 1 96.12 58 HIS B O 1
ATOM 1521 N N . PRO B 1 59 ? 6.773 -20.891 -4.09 1 97.12 59 PRO B N 1
ATOM 1522 C CA . PRO B 1 59 ? 7.203 -20.031 -2.979 1 97.12 59 PRO B CA 1
ATOM 1523 C C . PRO B 1 59 ? 7.512 -18.609 -3.414 1 97.12 59 PRO B C 1
ATOM 1525 O O . PRO B 1 59 ? 7.215 -17.656 -2.684 1 97.12 59 PRO B O 1
ATOM 1528 N N . ARG B 1 60 ? 8.102 -18.469 -4.566 1 96.88 60 ARG B N 1
ATOM 1529 C CA . ARG B 1 60 ? 8.43 -17.141 -5.047 1 96.88 60 ARG B CA 1
ATOM 1530 C C . ARG B 1 60 ? 7.176 -16.281 -5.188 1 96.88 60 ARG B C 1
ATOM 1532 O O . ARG B 1 60 ? 7.184 -15.094 -4.844 1 96.88 60 ARG B O 1
ATOM 1539 N N . VAL B 1 61 ? 6.215 -16.859 -5.738 1 97.88 61 VAL B N 1
ATOM 1540 C CA . VAL B 1 61 ? 4.961 -16.141 -5.965 1 97.88 61 VAL B CA 1
ATOM 1541 C C . VAL B 1 61 ? 4.273 -15.867 -4.633 1 97.88 61 VAL B C 1
ATOM 1543 O O . VAL B 1 61 ? 3.789 -14.758 -4.391 1 97.88 61 VAL B O 1
ATOM 1546 N N . ALA B 1 62 ? 4.227 -16.859 -3.773 1 98.12 62 ALA B N 1
ATOM 1547 C CA . ALA B 1 62 ? 3.639 -16.688 -2.449 1 98.12 62 ALA B CA 1
ATOM 1548 C C . ALA B 1 62 ? 4.336 -15.562 -1.684 1 98.12 62 ALA B C 1
ATOM 1550 O O . ALA B 1 62 ? 3.68 -14.734 -1.048 1 98.12 62 ALA B O 1
ATOM 1551 N N . ASN B 1 63 ? 5.641 -15.562 -1.741 1 98.31 63 ASN B N 1
ATOM 1552 C CA . ASN B 1 63 ? 6.402 -14.523 -1.062 1 98.31 63 ASN B CA 1
ATOM 1553 C C . ASN B 1 63 ? 6.09 -13.141 -1.631 1 98.31 63 ASN B C 1
ATOM 1555 O O . ASN B 1 63 ? 5.992 -12.164 -0.883 1 98.31 63 ASN B O 1
ATOM 1559 N N . LEU B 1 64 ? 5.98 -13.094 -2.898 1 98.56 64 LEU B N 1
ATOM 1560 C CA . LEU B 1 64 ? 5.633 -11.836 -3.539 1 98.56 64 LEU B CA 1
ATOM 1561 C C . LEU B 1 64 ? 4.289 -11.32 -3.033 1 98.56 64 LEU B C 1
ATOM 1563 O O . LEU B 1 64 ? 4.164 -10.148 -2.67 1 98.56 64 LEU B O 1
ATOM 1567 N N . ILE B 1 65 ? 3.346 -12.148 -3.037 1 98.81 65 ILE B N 1
ATOM 1568 C CA . ILE B 1 65 ? 2.012 -11.773 -2.582 1 98.81 65 ILE B CA 1
ATOM 1569 C C . ILE B 1 65 ? 2.066 -11.352 -1.117 1 98.81 65 ILE B C 1
ATOM 1571 O O . ILE B 1 65 ? 1.493 -10.328 -0.739 1 98.81 65 ILE B O 1
ATOM 1575 N N . HIS B 1 66 ? 2.752 -12.109 -0.372 1 98.81 66 HIS B N 1
ATOM 1576 C CA . HIS B 1 66 ? 2.869 -11.789 1.046 1 98.81 66 HIS B CA 1
ATOM 1577 C C . HIS B 1 66 ? 3.482 -10.406 1.249 1 98.81 66 HIS B C 1
ATOM 1579 O O . HIS B 1 66 ? 2.975 -9.609 2.039 1 98.81 66 HIS B O 1
ATOM 1585 N N . ASN B 1 67 ? 4.516 -10.125 0.592 1 98.69 67 ASN B N 1
ATOM 1586 C CA . ASN B 1 67 ? 5.227 -8.859 0.766 1 98.69 67 ASN B CA 1
ATOM 1587 C C . ASN B 1 67 ? 4.375 -7.676 0.317 1 98.69 67 ASN B C 1
ATOM 1589 O O . ASN B 1 67 ? 4.398 -6.617 0.947 1 98.69 67 ASN B O 1
ATOM 1593 N N . LEU B 1 68 ? 3.703 -7.883 -0.749 1 98.75 68 LEU B N 1
ATOM 1594 C CA . LEU B 1 68 ? 2.818 -6.82 -1.217 1 98.75 68 LEU B CA 1
ATOM 1595 C C . LEU B 1 68 ? 1.726 -6.531 -0.193 1 98.75 68 LEU B C 1
ATOM 1597 O O . LEU B 1 68 ? 1.418 -5.371 0.083 1 98.75 68 LEU B O 1
ATOM 1601 N N . LYS B 1 69 ? 1.197 -7.582 0.315 1 98.75 69 LYS B N 1
ATOM 1602 C CA . LYS B 1 69 ? 0.159 -7.434 1.331 1 98.75 69 LYS B CA 1
ATOM 1603 C C . LYS B 1 69 ? 0.708 -6.754 2.582 1 98.75 69 LYS B C 1
ATOM 1605 O O . LYS B 1 69 ? 0.054 -5.883 3.158 1 98.75 69 LYS B O 1
ATOM 1610 N N . LYS B 1 70 ? 1.798 -7.199 2.957 1 98.56 70 LYS B N 1
ATOM 1611 C CA . LYS B 1 70 ? 2.434 -6.602 4.129 1 98.56 70 LYS B CA 1
ATOM 1612 C C . LYS B 1 70 ? 2.711 -5.117 3.908 1 98.56 70 LYS B C 1
ATOM 1614 O O . LYS B 1 70 ? 2.459 -4.297 4.793 1 98.56 70 LYS B O 1
ATOM 1619 N N . GLU B 1 71 ? 3.227 -4.797 2.836 1 98.38 71 GLU B N 1
ATOM 1620 C CA . GLU B 1 71 ? 3.494 -3.4 2.508 1 98.38 71 GLU B CA 1
ATOM 1621 C C . GLU B 1 71 ? 2.209 -2.576 2.514 1 98.38 71 GLU B C 1
ATOM 1623 O O . GLU B 1 71 ? 2.188 -1.453 3.021 1 98.38 71 GLU B O 1
ATOM 1628 N N . ASN B 1 72 ? 1.252 -3.207 1.923 1 98.12 72 ASN B N 1
ATOM 1629 C CA . ASN B 1 72 ? -0.047 -2.541 1.947 1 98.12 72 ASN B CA 1
ATOM 1630 C C . ASN B 1 72 ? -0.5 -2.246 3.375 1 98.12 72 ASN B C 1
ATOM 1632 O O . ASN B 1 72 ? -0.917 -1.128 3.68 1 98.12 72 ASN B O 1
ATOM 1636 N N . ASP B 1 73 ? -0.388 -3.188 4.195 1 97.94 73 ASP B N 1
ATOM 1637 C CA . ASP B 1 73 ? -0.799 -3.018 5.586 1 97.94 73 ASP B CA 1
ATOM 1638 C C . ASP B 1 73 ? 0.023 -1.928 6.27 1 97.94 73 ASP B C 1
ATOM 1640 O O . ASP B 1 73 ? -0.519 -1.113 7.02 1 97.94 73 ASP B O 1
ATOM 1644 N N . ASN B 1 74 ? 1.267 -1.903 6.016 1 98.19 74 ASN B N 1
ATOM 1645 C CA . ASN B 1 74 ? 2.15 -0.895 6.594 1 98.19 74 ASN B CA 1
ATOM 1646 C C . ASN B 1 74 ? 1.775 0.509 6.125 1 98.19 74 ASN B C 1
ATOM 1648 O O . ASN B 1 74 ? 1.738 1.444 6.93 1 98.19 74 ASN B O 1
ATOM 1652 N N . LEU B 1 75 ? 1.513 0.613 4.918 1 97.75 75 LEU B N 1
ATOM 1653 C CA . LEU B 1 75 ? 1.165 1.909 4.344 1 97.75 75 LEU B CA 1
ATOM 1654 C C . LEU B 1 75 ? -0.162 2.412 4.902 1 97.75 75 LEU B C 1
ATOM 1656 O O . LEU B 1 75 ? -0.324 3.609 5.148 1 97.75 75 LEU B O 1
ATOM 1660 N N . HIS B 1 76 ? -1.072 1.498 5.09 1 97.62 76 HIS B N 1
ATOM 1661 C CA . HIS B 1 76 ? -2.33 1.889 5.715 1 97.62 76 HIS B CA 1
ATOM 1662 C C . HIS B 1 76 ? -2.102 2.445 7.117 1 97.62 76 HIS B C 1
ATOM 1664 O O . HIS B 1 76 ? -2.701 3.453 7.496 1 97.62 76 HIS B O 1
ATOM 1670 N N . ARG B 1 77 ? -1.283 1.802 7.871 1 97.56 77 ARG B N 1
ATOM 1671 C CA . ARG B 1 77 ? -0.965 2.279 9.211 1 97.56 77 ARG B CA 1
ATOM 1672 C C . ARG B 1 77 ? -0.302 3.652 9.164 1 97.56 77 ARG B C 1
ATOM 1674 O O . ARG B 1 77 ? -0.642 4.539 9.945 1 97.56 77 ARG B O 1
ATOM 1681 N N . GLU B 1 78 ? 0.602 3.783 8.25 1 96.31 78 GLU B N 1
ATOM 1682 C CA . GLU B 1 78 ? 1.3 5.055 8.094 1 96.31 78 GLU B CA 1
ATOM 1683 C C . GLU B 1 78 ? 0.33 6.176 7.727 1 96.31 78 GLU B C 1
ATOM 1685 O O . GLU B 1 78 ? 0.431 7.285 8.25 1 96.31 78 GLU B O 1
ATOM 1690 N N . ASN B 1 79 ? -0.496 5.801 6.848 1 95.44 79 ASN B N 1
ATOM 1691 C CA . ASN B 1 79 ? -1.49 6.785 6.441 1 95.44 79 ASN B CA 1
ATOM 1692 C C . ASN B 1 79 ? -2.35 7.234 7.621 1 95.44 79 ASN B C 1
ATOM 1694 O O . ASN B 1 79 ? -2.609 8.43 7.789 1 95.44 79 ASN B O 1
ATOM 1698 N N . LYS B 1 80 ? -2.744 6.309 8.367 1 95.94 80 LYS B N 1
ATOM 1699 C CA . LYS B 1 80 ? -3.545 6.637 9.539 1 95.94 80 LYS B CA 1
ATOM 1700 C C . LYS B 1 80 ? -2.75 7.492 10.523 1 95.94 80 LYS B C 1
ATOM 1702 O O . LYS B 1 80 ? -3.283 8.445 11.102 1 95.94 80 LYS B O 1
ATOM 1707 N N . PHE B 1 81 ? -1.542 7.156 10.703 1 96.69 81 PHE B N 1
ATOM 1708 C CA . PHE B 1 81 ? -0.652 7.91 11.586 1 96.69 81 PHE B CA 1
ATOM 1709 C C . PHE B 1 81 ? -0.512 9.352 11.109 1 96.69 81 PHE B C 1
ATOM 1711 O O . PHE B 1 81 ? -0.633 10.289 11.898 1 96.69 81 PHE B O 1
ATOM 1718 N N . LEU B 1 82 ? -0.306 9.57 9.836 1 93.12 82 LEU B N 1
ATOM 1719 C CA . LEU B 1 82 ? -0.134 10.898 9.258 1 93.12 82 LEU B CA 1
ATOM 1720 C C . LEU B 1 82 ? -1.403 11.727 9.422 1 93.12 82 LEU B C 1
ATOM 1722 O O . LEU B 1 82 ? -1.335 12.922 9.703 1 93.12 82 LEU B O 1
ATOM 1726 N N . GLU B 1 83 ? -2.447 11.102 9.227 1 93.62 83 GLU B N 1
ATOM 1727 C CA . GLU B 1 83 ? -3.713 11.812 9.414 1 93.62 83 GLU B CA 1
ATOM 1728 C C . GLU B 1 83 ? -3.852 12.328 10.844 1 93.62 83 GLU B C 1
ATOM 1730 O O . GLU B 1 83 ? -4.262 13.469 11.062 1 93.62 83 GLU B O 1
ATOM 1735 N N . THR B 1 84 ? -3.562 11.484 11.789 1 95.75 84 THR B N 1
ATOM 1736 C CA . THR B 1 84 ? -3.637 11.875 13.195 1 95.75 84 THR B CA 1
ATOM 1737 C C . THR B 1 84 ? -2.654 13 13.5 1 95.75 84 THR B C 1
ATOM 1739 O O . THR B 1 84 ? -3 13.969 14.188 1 95.75 84 THR B O 1
ATOM 1742 N N . LYS B 1 85 ? -1.448 12.883 13.047 1 93.31 85 LYS B N 1
ATOM 1743 C CA . LYS B 1 85 ? -0.419 13.898 13.258 1 93.31 85 LYS B CA 1
ATOM 1744 C C . LYS B 1 85 ? -0.849 15.25 12.695 1 93.31 85 LYS B C 1
ATOM 1746 O O . LYS B 1 85 ? -0.62 16.281 13.312 1 93.31 85 LYS B O 1
ATOM 1751 N N . MET B 1 86 ? -1.358 15.141 11.531 1 89.94 86 MET B N 1
ATOM 1752 C CA . MET B 1 86 ? -1.836 16.375 10.898 1 89.94 86 MET B CA 1
ATOM 1753 C C . MET B 1 86 ? -2.908 17.047 11.75 1 89.94 86 MET B C 1
ATOM 1755 O O . MET B 1 86 ? -2.895 18.266 11.93 1 89.94 86 MET B O 1
ATOM 1759 N N . ALA B 1 87 ? -3.803 16.297 12.242 1 90.19 87 ALA B N 1
ATOM 1760 C CA . ALA B 1 87 ? -4.859 16.828 13.102 1 90.19 87 ALA B CA 1
ATOM 1761 C C . ALA B 1 87 ? -4.277 17.438 14.375 1 90.19 87 ALA B C 1
ATOM 1763 O O . ALA B 1 87 ? -4.723 18.484 14.836 1 90.19 87 ALA B O 1
ATOM 1764 N N . ASP B 1 88 ? -3.264 16.797 14.961 1 92.19 88 ASP B N 1
ATOM 1765 C CA . ASP B 1 88 ? -2.619 17.266 16.172 1 92.19 88 ASP B CA 1
ATOM 1766 C C . ASP B 1 88 ? -1.89 18.594 15.938 1 92.19 88 ASP B C 1
ATOM 1768 O O . ASP B 1 88 ? -1.929 19.484 16.781 1 92.19 88 ASP B O 1
ATOM 1772 N N . ILE B 1 89 ? -1.258 18.656 14.852 1 85.69 89 ILE B N 1
ATOM 1773 C CA . ILE B 1 89 ? -0.522 19.875 14.508 1 85.69 89 ILE B CA 1
ATOM 1774 C C . ILE B 1 89 ? -1.497 21.031 14.336 1 85.69 89 ILE B C 1
ATOM 1776 O O . ILE B 1 89 ? -1.248 22.141 14.82 1 85.69 89 ILE B O 1
ATOM 1780 N N . GLU B 1 90 ? -2.51 20.766 13.734 1 84.44 90 GLU B N 1
ATOM 1781 C CA . GLU B 1 90 ? -3.527 21.797 13.539 1 84.44 90 GLU B CA 1
ATOM 1782 C C . GLU B 1 90 ? -4.074 22.281 14.875 1 84.44 90 GLU B C 1
ATOM 1784 O O . GLU B 1 90 ? -4.242 23.484 15.078 1 84.44 90 GLU B O 1
ATOM 1789 N N . LYS B 1 91 ? -4.328 21.422 15.797 1 87.88 91 LYS B N 1
ATOM 1790 C CA . LYS B 1 91 ? -4.855 21.766 17.109 1 87.88 91 LYS B CA 1
ATOM 1791 C C . LYS B 1 91 ? -3.836 22.578 17.922 1 87.88 91 LYS B C 1
ATOM 1793 O O . LYS B 1 91 ? -4.191 23.562 18.578 1 87.88 91 LYS B O 1
ATOM 1798 N N . TYR B 1 92 ? -2.641 22.125 17.844 1 86.69 92 TYR B N 1
ATOM 1799 C CA . TYR B 1 92 ? -1.567 22.812 18.578 1 86.69 92 TYR B CA 1
ATOM 1800 C C . TYR B 1 92 ? -1.4 24.234 18.078 1 86.69 92 TYR B C 1
ATOM 1802 O O . TYR B 1 92 ? -1.328 25.172 18.891 1 86.69 92 TYR B O 1
ATOM 1810 N N . LEU B 1 93 ? -1.354 24.328 16.812 1 79.5 93 LEU B N 1
ATOM 1811 C CA . LEU B 1 93 ? -1.172 25.656 16.219 1 79.5 93 LEU B CA 1
ATOM 1812 C C . LEU B 1 93 ? -2.355 26.562 16.547 1 79.5 93 LEU B C 1
ATOM 1814 O O . LEU B 1 93 ? -2.176 27.75 16.828 1 79.5 93 LEU B O 1
ATOM 1818 N N . ALA B 1 94 ? -3.498 26.047 16.547 1 78.44 94 ALA B N 1
ATOM 1819 C CA . ALA B 1 94 ? -4.695 26.812 16.891 1 78.44 94 ALA B CA 1
ATOM 1820 C C . ALA B 1 94 ? -4.648 27.281 18.344 1 78.44 94 ALA B C 1
ATOM 1822 O O . ALA B 1 94 ? -5.012 28.406 18.656 1 78.44 94 ALA B O 1
ATOM 1823 N N . SER B 1 95 ? -4.156 26.5 19.234 1 84.88 95 SER B N 1
ATOM 1824 C CA . SER B 1 95 ? -4.039 26.844 20.641 1 84.88 95 SER B CA 1
ATOM 1825 C C . SER B 1 95 ? -3.018 27.953 20.875 1 84.88 95 SER B C 1
ATOM 1827 O O . SER B 1 95 ? -3.252 28.859 21.656 1 84.88 95 SER B O 1
ATOM 1829 N N . GLU B 1 96 ? -1.964 27.812 20.125 1 79 96 GLU B N 1
ATOM 1830 C CA . GLU B 1 96 ? -0.917 28.828 20.25 1 79 96 GLU B CA 1
ATOM 1831 C C . GLU B 1 96 ? -1.42 30.203 19.797 1 79 96 GLU B C 1
ATOM 1833 O O . GLU B 1 96 ? -1.125 31.219 20.422 1 79 96 GLU B O 1
ATOM 1838 N N . ILE B 1 97 ? -2.104 30.156 18.719 1 73.12 97 ILE B N 1
ATOM 1839 C CA . ILE B 1 97 ? -2.674 31.391 18.188 1 73.12 97 ILE B CA 1
ATOM 1840 C C . ILE B 1 97 ? -3.666 31.969 19.188 1 73.12 97 ILE B C 1
ATOM 1842 O O . ILE B 1 97 ? -3.684 33.188 19.438 1 73.12 97 ILE B O 1
ATOM 1846 N N . GLU B 1 98 ? -4.41 31.172 19.844 1 76.69 98 GLU B N 1
ATOM 1847 C CA . GLU B 1 98 ? -5.387 31.609 20.828 1 76.69 98 GLU B CA 1
ATOM 1848 C C . GLU B 1 98 ? -4.699 32.219 22.062 1 76.69 98 GLU B C 1
ATOM 1850 O O . GLU B 1 98 ? -5.105 33.25 22.562 1 76.69 98 GLU B O 1
ATOM 1855 N N . GLU B 1 99 ? -3.697 31.672 22.469 1 81.5 99 GLU B N 1
ATOM 1856 C CA . GLU B 1 99 ? -2.959 32.125 23.641 1 81.5 99 GLU B CA 1
ATOM 1857 C C . GLU B 1 99 ? -2.307 33.5 23.375 1 81.5 99 GLU B C 1
ATOM 1859 O O . GLU B 1 99 ? -2.367 34.375 24.219 1 81.5 99 GLU B O 1
ATOM 1864 N N . LYS B 1 100 ? -1.718 33.594 22.219 1 74.06 100 LYS B N 1
ATOM 1865 C CA . LYS B 1 100 ? -1.071 34.844 21.859 1 74.06 100 LYS B CA 1
ATOM 1866 C C . LYS B 1 100 ? -2.092 35.969 21.734 1 74.06 100 LYS B C 1
ATOM 1868 O O . LYS B 1 100 ? -1.836 37.094 22.156 1 74.06 100 LYS B O 1
ATOM 1873 N N . CYS B 1 101 ? -3.227 35.625 21.203 1 66.81 101 CYS B N 1
ATOM 1874 C CA . CYS B 1 101 ? -4.305 36.625 21.078 1 66.81 101 CYS B CA 1
ATOM 1875 C C . CYS B 1 101 ? -4.812 37.031 22.453 1 66.81 101 CYS B C 1
ATOM 1877 O O . CYS B 1 101 ? -5.082 38.219 22.703 1 66.81 101 CYS B O 1
ATOM 1879 N N . GLU B 1 102 ? -4.848 36.156 23.438 1 74.44 102 GLU B N 1
ATOM 1880 C CA . GLU B 1 102 ? -5.297 36.438 24.797 1 74.44 102 GLU B CA 1
ATOM 1881 C C . GLU B 1 102 ? -4.305 37.312 25.531 1 74.44 102 GLU B C 1
ATOM 1883 O O . GLU B 1 102 ? -4.699 38.281 26.219 1 74.44 102 GLU B O 1
ATOM 1888 N N . ARG B 1 103 ? -3.088 37.125 25.297 1 76.88 103 ARG B N 1
ATOM 1889 C CA . ARG B 1 103 ? -2.041 37.906 25.938 1 76.88 103 ARG B CA 1
ATOM 1890 C C . ARG B 1 103 ? -2.037 39.344 25.422 1 76.88 103 ARG B C 1
ATOM 1892 O O . ARG B 1 103 ? -1.915 40.281 26.203 1 76.88 103 ARG B O 1
ATOM 1899 N N . LEU B 1 104 ? -2.254 39.5 24.141 1 69.12 104 LEU B N 1
ATOM 1900 C CA . LEU B 1 104 ? -2.283 40.812 23.516 1 69.12 104 LEU B CA 1
ATOM 1901 C C . LEU B 1 104 ? -3.516 41.594 23.953 1 69.12 104 LEU B C 1
ATOM 1903 O O . LEU B 1 104 ? -3.445 42.812 24.172 1 69.12 104 LEU B O 1
ATOM 1907 N N . ASN B 1 105 ? -4.566 40.938 24.141 1 70.25 105 ASN B N 1
ATOM 1908 C CA . ASN B 1 105 ? -5.785 41.594 24.641 1 70.25 105 ASN B CA 1
ATOM 1909 C C . ASN B 1 105 ? -5.625 42.062 26.078 1 70.25 105 ASN B C 1
ATOM 1911 O O . ASN B 1 105 ? -6.102 43.125 26.438 1 70.25 105 ASN B O 1
ATOM 1915 N N . GLU B 1 106 ? -4.941 41.375 26.938 1 72.31 106 GLU B N 1
ATOM 1916 C CA . GLU B 1 106 ? -4.695 41.719 28.328 1 72.31 106 GLU B CA 1
ATOM 1917 C C . GLU B 1 106 ? -3.777 42.938 28.438 1 72.31 106 GLU B C 1
ATOM 1919 O O . GLU B 1 106 ? -3.984 43.812 29.281 1 72.31 106 GLU B O 1
ATOM 1924 N N . GLU B 1 107 ? -2.898 43.062 27.516 1 68.69 107 GLU B N 1
ATOM 1925 C CA . GLU B 1 107 ? -1.944 44.156 27.516 1 68.69 107 GLU B CA 1
ATOM 1926 C C . GLU B 1 107 ? -2.604 45.469 27.094 1 68.69 107 GLU B C 1
ATOM 1928 O O . GLU B 1 107 ? -2.32 46.531 27.641 1 68.69 107 GLU B O 1
ATOM 1933 N N . VAL B 1 108 ? -3.506 45.375 26.219 1 62.91 108 VAL B N 1
ATOM 1934 C CA . VAL B 1 108 ? -4.23 46.562 25.734 1 62.91 108 VAL B CA 1
ATOM 1935 C C . VAL B 1 108 ? -5.191 47.062 26.797 1 62.91 108 VAL B C 1
ATOM 1937 O O . VAL B 1 108 ? -5.336 48.281 27 1 62.91 108 VAL B O 1
ATOM 1940 N N . VAL B 1 109 ? -5.766 46.25 27.594 1 62.59 109 VAL B N 1
ATOM 1941 C CA . VAL B 1 109 ? -6.699 46.625 28.656 1 62.59 109 VAL B CA 1
ATOM 1942 C C . VAL B 1 109 ? -5.945 47.312 29.797 1 62.59 109 VAL B C 1
ATOM 1944 O O . VAL B 1 109 ? -6.406 48.312 30.328 1 62.59 109 VAL B O 1
ATOM 1947 N N . ILE B 1 110 ? -4.738 46.875 30.016 1 63.34 110 ILE B N 1
ATOM 1948 C CA . ILE B 1 110 ? -3.928 47.438 31.094 1 63.34 110 ILE B CA 1
ATOM 1949 C C . ILE B 1 110 ? -3.449 48.812 30.703 1 63.34 110 ILE B C 1
ATOM 1951 O O . ILE B 1 110 ? -3.48 49.75 31.5 1 63.34 110 ILE B O 1
ATOM 1955 N N . ASP B 1 111 ? -3.146 49.062 29.516 1 60.28 111 ASP B N 1
ATOM 1956 C CA . ASP B 1 111 ? -2.686 50.344 29.062 1 60.28 111 ASP B CA 1
ATOM 1957 C C . ASP B 1 111 ? -3.828 51.375 29.047 1 60.28 111 ASP B C 1
ATOM 1959 O O . ASP B 1 111 ? -3.645 52.531 29.422 1 60.28 111 ASP B O 1
ATOM 1963 N N . ASN B 1 112 ? -4.914 50.938 28.703 1 56.69 112 ASN B N 1
ATOM 1964 C CA . ASN B 1 112 ? -6.082 51.812 28.688 1 56.69 112 ASN B CA 1
ATOM 1965 C C . ASN B 1 112 ? -6.523 52.188 30.094 1 56.69 112 ASN B C 1
ATOM 1967 O O . ASN B 1 112 ? -6.93 53.312 30.359 1 56.69 112 ASN B O 1
ATOM 1971 N N . GLU B 1 113 ? -6.402 51.344 31.031 1 59.41 113 GLU B N 1
ATOM 1972 C CA . GLU B 1 113 ? -6.719 51.625 32.438 1 59.41 113 GLU B CA 1
ATOM 1973 C C . GLU B 1 113 ? -5.727 52.594 33.031 1 59.41 113 GLU B C 1
ATOM 1975 O O . GLU B 1 113 ? -6.109 53.469 33.812 1 59.41 113 GLU B O 1
ATOM 1980 N N . ASN B 1 114 ? -4.574 52.625 32.625 1 59.59 114 ASN B N 1
ATOM 1981 C CA . ASN B 1 114 ? -3.557 53.531 33.094 1 59.59 114 ASN B CA 1
ATOM 1982 C C . ASN B 1 114 ? -3.744 54.938 32.5 1 59.59 114 ASN B C 1
ATOM 1984 O O . ASN B 1 114 ? -3.469 55.938 33.156 1 59.59 114 ASN B O 1
ATOM 1988 N N . VAL B 1 115 ? -4.258 55.062 31.328 1 54.47 115 VAL B N 1
ATOM 1989 C CA . VAL B 1 115 ? -4.559 56.344 30.688 1 54.47 115 VAL B CA 1
ATOM 1990 C C . VAL B 1 115 ? -5.766 56.969 31.359 1 54.47 115 VAL B C 1
ATOM 1992 O O . VAL B 1 115 ? -5.797 58.188 31.562 1 54.47 115 VAL B O 1
ATOM 1995 N N . VAL B 1 116 ? -6.688 56.312 31.828 1 55.59 116 VAL B N 1
ATOM 1996 C CA . VAL B 1 116 ? -7.871 56.844 32.5 1 55.59 116 VAL B CA 1
ATOM 1997 C C . VAL B 1 116 ? -7.504 57.312 33.906 1 55.59 116 VAL B C 1
ATOM 1999 O O . VAL B 1 116 ? -8 58.344 34.344 1 55.59 116 VAL B O 1
ATOM 2002 N N . ILE B 1 117 ? -6.508 56.844 34.5 1 56.5 117 ILE B N 1
ATOM 2003 C CA . ILE B 1 117 ? -6.105 57.25 35.844 1 56.5 117 ILE B CA 1
ATOM 2004 C C . ILE B 1 117 ? -5.297 58.531 35.781 1 56.5 117 ILE B C 1
ATOM 2006 O O . ILE B 1 117 ? -5.453 59.438 36.625 1 56.5 117 ILE B O 1
ATOM 2010 N N . ASP B 1 118 ? -4.602 58.781 34.781 1 53.38 118 ASP B N 1
ATOM 2011 C CA . ASP B 1 118 ? -3.809 60 34.625 1 53.38 118 ASP B CA 1
ATOM 2012 C C . ASP B 1 118 ? -4.699 61.188 34.312 1 53.38 118 ASP B C 1
ATOM 2014 O O . ASP B 1 118 ? -4.441 62.281 34.781 1 53.38 118 ASP B O 1
ATOM 2018 N N . LYS B 1 119 ? -5.801 61 33.75 1 51.22 119 LYS B N 1
ATOM 2019 C CA . LYS B 1 119 ? -6.73 62.094 33.531 1 51.22 119 LYS B CA 1
ATOM 2020 C C . LYS B 1 119 ? -7.367 62.594 34.812 1 51.22 119 LYS B C 1
ATOM 2022 O O . LYS B 1 119 ? -7.637 63.781 34.969 1 51.22 119 LYS B O 1
ATOM 2027 N N . SER B 1 120 ? -7.555 61.719 35.656 1 49.91 120 SER B N 1
ATOM 2028 C CA . SER B 1 120 ? -8.125 62.125 36.938 1 49.91 120 SER B CA 1
ATOM 2029 C C . SER B 1 120 ? -7.137 62.938 37.75 1 49.91 120 SER B C 1
ATOM 2031 O O . SER B 1 120 ? -7.539 63.812 38.531 1 49.91 120 SER B O 1
ATOM 2033 N N . LYS B 1 121 ? -5.855 62.906 37.594 1 53.66 121 LYS B N 1
ATOM 2034 C CA . LYS B 1 121 ? -4.891 63.719 38.312 1 53.66 121 LYS B CA 1
ATOM 2035 C C . LYS B 1 121 ? -4.832 65.125 37.75 1 53.66 121 LYS B C 1
ATOM 2037 O O . LYS B 1 121 ? -4.574 66.125 38.469 1 53.66 121 LYS B O 1
ATOM 2042 N N . THR B 1 122 ? -5.207 65.312 36.562 1 47.91 122 THR B N 1
ATOM 2043 C CA . THR B 1 122 ? -5.195 66.625 36 1 47.91 122 THR B CA 1
ATOM 2044 C C . THR B 1 122 ? -6.383 67.438 36.5 1 47.91 122 THR B C 1
ATOM 2046 O O . THR B 1 122 ? -6.32 68.688 36.562 1 47.91 122 THR B O 1
ATOM 2049 N N . LYS B 1 123 ? -7.398 67 36.938 1 46.84 123 LYS B N 1
ATOM 2050 C CA . LYS B 1 123 ? -8.523 67.75 37.438 1 46.84 123 LYS B CA 1
ATOM 2051 C C . LYS B 1 123 ? -8.234 68.312 38.844 1 46.84 123 LYS B C 1
ATOM 2053 O O . LYS B 1 123 ? -8.844 69.312 39.25 1 46.84 123 LYS B O 1
ATOM 2058 N N . LEU B 1 124 ? -7.336 67.812 39.469 1 42.94 124 LEU B N 1
ATOM 2059 C CA . LEU B 1 124 ? -7.129 68.375 40.812 1 42.94 124 LEU B CA 1
ATOM 2060 C C . LEU B 1 124 ? -6.289 69.625 40.75 1 42.94 124 LEU B C 1
ATOM 2062 O O . LEU B 1 124 ? -6.25 70.375 41.719 1 42.94 124 LEU B O 1
ATOM 2066 N N . ILE B 1 125 ? -5.691 69.875 39.656 1 47.03 125 ILE B N 1
ATOM 2067 C CA . ILE B 1 125 ? -4.891 71.125 39.688 1 47.03 125 ILE B CA 1
ATOM 2068 C C . ILE B 1 125 ? -5.785 72.312 39.469 1 47.03 125 ILE B C 1
ATOM 2070 O O . ILE B 1 125 ? -5.371 73.438 39.75 1 47.03 125 ILE B O 1
ATOM 2074 N N . LYS B 1 126 ? -6.969 72.125 39.094 1 45.53 126 LYS B N 1
ATOM 2075 C CA . LYS B 1 126 ? -7.684 73.375 38.844 1 45.53 126 LYS B CA 1
ATOM 2076 C C . LYS B 1 126 ? -8.25 73.938 40.156 1 45.53 126 LYS B C 1
ATOM 2078 O O . LYS B 1 126 ? -8.578 75.125 40.219 1 45.53 126 LYS B O 1
ATOM 2083 N N . TYR B 1 127 ? -8.594 73.062 41 1 40.53 127 TYR B N 1
ATOM 2084 C CA . TYR B 1 127 ? -9.383 73.75 42.031 1 40.53 127 TYR B CA 1
ATOM 2085 C C . TYR B 1 127 ? -8.477 74.375 43.094 1 40.53 127 TYR B C 1
ATOM 2087 O O . TYR B 1 127 ? -8.961 74.875 44.125 1 40.53 127 TYR B O 1
ATOM 2095 N N . GLY B 1 128 ? -7.168 74.25 42.969 1 34.5 128 GLY B N 1
ATOM 2096 C CA . GLY B 1 128 ? -6.449 75 43.969 1 34.5 128 GLY B CA 1
ATOM 2097 C C . GLY B 1 128 ? -6.285 76.438 43.625 1 34.5 128 GLY B C 1
ATOM 2098 O O . GLY B 1 128 ? -5.625 77.188 44.344 1 34.5 128 GLY B O 1
ATOM 2099 N N . LEU B 1 129 ? -6.773 77 42.5 1 26.8 129 LEU B N 1
ATOM 2100 C CA . LEU B 1 129 ? -6.773 78.438 42.594 1 26.8 129 LEU B CA 1
ATOM 2101 C C . LEU B 1 129 ? -7.965 78.938 43.406 1 26.8 129 LEU B C 1
ATOM 2103 O O . LEU B 1 129 ? -9.062 78.375 43.312 1 26.8 129 LEU B O 1
#

Secondary structure (DSSP, 8-state):
------------PBPTTSPBEEEEE--STTTTT-EEEEE--TTGGG---EEE-SPPPPHHHHHHHHHHHHHHHHHHHHHHHHHHHHHHHHHHHHHHHHHHHHHHHHHHHHHHHHHHHHHHHHHHTTTT-/------------PBPTTSPBEEEEE--STTTTT-EEEEE--TTGGG---EEE-SPPPPHHHHHHHHHHHHHHHHHHHHHHHHHHHHHHHHHHHHHHHHHHHHHHHHHHHHHHHHHHHHHHHHHTTGGG-

Radius of gyration: 37.72 Å; Cα contacts (8 Å, |Δi|>4): 258; chains: 2; bounding box: 50×118×73 Å

Sequence (258 aa):
MSRDSTVSSLSMVKCQCGIVTRIFTAFTPTNAGRRFYKCANPNGYKFAYWKWVDDPLHPRVANLIHNLKKENDNLHRENKFLETKMADIEKYLASEIEEKCERLNEEVVIDNENVVIDKSKTKLIKYGLMSRDSTVSSLSMVKCQCGIVTRIFTAFTPTNAGRRFYKCANPNGYKFAYWKWVDDPLHPRVANLIHNLKKENDNLHRENKFLETKMADIEKYLASEIEEKCERLNEEVVIDNENVVIDKSKTKLIKYGL

Organism: Solanum pennellii (NCBI:txid28526)

Solvent-accessible surface area (backbone atoms only — not comparable to full-atom values): 14504 Å² total; per-residue (Å²): 138,82,78,77,71,65,73,59,74,76,62,85,50,56,33,94,86,66,44,57,41,40,83,43,72,39,62,48,66,81,43,14,74,28,34,25,36,28,49,58,46,85,75,26,74,77,49,84,49,67,45,74,70,47,70,80,59,59,65,69,58,9,40,50,43,20,51,38,49,49,49,36,53,50,46,54,52,48,44,54,50,50,54,52,50,41,53,50,49,52,51,51,50,52,49,52,46,49,51,55,52,52,54,54,52,54,54,54,53,54,54,52,55,54,55,57,55,55,55,59,59,58,59,58,63,61,70,72,108,138,82,77,77,70,65,71,60,73,76,62,85,51,57,30,96,86,67,45,56,41,38,82,43,71,39,61,49,66,81,42,13,73,27,33,26,35,29,49,58,48,87,75,28,74,78,49,84,49,66,44,75,71,48,71,79,59,60,65,71,57,8,40,50,44,20,50,38,49,50,49,38,53,50,45,53,53,48,42,52,50,50,53,52,51,40,53,49,50,52,52,51,52,52,50,52,46,50,50,54,52,51,54,53,54,53,54,53,54,53,53,54,54,54,55,59,55,55,55,61,59,59,61,60,65,61,70,74,110

Nearest PDB structures (foldseek):
  7jl5-assembly1_A  TM=8.020E-01  e=3.723E-01  Homo sapiens
  7jl5-assembly1_A  TM=8.024E-01  e=2.096E-01  Homo sapiens

InterPro domains:
  IPR010666 Zinc finger, GRF-type [PF06839] (14-55)
  IPR010666 Zinc finger, GRF-type [PS51999] (15-56)

Foldseek 3Di:
DDPCPCPVVPPQDAFPVGAGWDKDADQPLFAGRWIKTDGPDPVCVVPRDMGTPDDTDDNVVSNVNNVVVVVVVVVVVVVVVVVVVVVVVVVVVVVVVVVVVVVVVVVVVVVVVVVVVVVVVVVVVPPVD/DDPCPCPVPPPQDAFPVGAGWDKDADQPLFRGRWIKTDGPDPVCVVPRDMGTPDDTDDNVVSNVRNVVVVVVVVVVVVVVVVVVVVVVVVVVVVVVVVVVVVVVVVVVVVVVVVVVVVVVVVVVVPPVD

pLDDT: mean 78.74, std 20.1, range [26.8, 98.81]